Protein AF-A0A831P0C5-F1 (afdb_monomer_lite)

Sequence (223 aa):
MNGMKLMGIGENGTIIAQRARSQGKRNPFESTSFKEGNRLTLDLTYLFDAPGPGAIAREDFEALIPKAMDAHQLLKENKGDIFDKGIPMTGWQDMPVRITADHISEIIDAAQRLVSKIDAYVSLGIGGSYLGIEATIKALTHQYFNQLSREARGGAPEIYFLGQNMDPDYFRDTLDMLEGKTVGINVISKSGTTTETAIAFRIMRRLLEENWSEKARDLIMVT

Structure (mmCIF, N/CA/C/O backbone):
data_AF-A0A831P0C5-F1
#
_entry.id   AF-A0A831P0C5-F1
#
loop_
_atom_site.group_PDB
_atom_site.id
_atom_site.type_symbol
_atom_site.label_atom_id
_atom_site.label_alt_id
_atom_site.label_comp_id
_atom_site.label_asym_id
_atom_site.label_entity_id
_atom_site.label_seq_id
_atom_site.pdbx_PDB_ins_code
_atom_site.Cartn_x
_atom_site.Cartn_y
_atom_site.Cartn_z
_atom_site.occupancy
_atom_site.B_iso_or_equiv
_atom_site.auth_seq_id
_atom_site.auth_comp_id
_atom_site.auth_asym_id
_atom_site.auth_atom_id
_atom_site.pdbx_PDB_model_num
ATOM 1 N N . MET A 1 1 ? -38.648 -12.930 5.281 1.00 75.00 1 MET A N 1
ATOM 2 C CA . MET A 1 1 ? -38.067 -14.068 4.531 1.00 75.00 1 MET A CA 1
ATOM 3 C C . MET A 1 1 ? -36.691 -14.350 5.104 1.00 75.00 1 MET A C 1
ATOM 5 O O . MET A 1 1 ? -36.000 -13.395 5.433 1.00 75.00 1 MET A O 1
ATOM 9 N N . ASN A 1 2 ? -36.304 -15.616 5.266 1.00 84.62 2 ASN A N 1
ATOM 10 C CA . ASN A 1 2 ? -34.924 -15.937 5.640 1.00 84.62 2 ASN A CA 1
ATOM 11 C C . ASN A 1 2 ? -33.995 -15.578 4.469 1.00 84.62 2 ASN A C 1
ATOM 13 O O . ASN A 1 2 ? -34.376 -15.773 3.316 1.00 84.62 2 ASN A O 1
ATOM 17 N N . GLY A 1 3 ? -32.812 -15.034 4.761 1.00 91.00 3 GLY A N 1
ATOM 18 C CA . GLY A 1 3 ? -31.821 -14.690 3.736 1.00 91.00 3 GLY A CA 1
ATOM 19 C C . GLY A 1 3 ? -31.304 -15.912 2.963 1.00 91.00 3 GLY A C 1
ATOM 20 O O . GLY A 1 3 ? -31.481 -17.057 3.390 1.00 91.00 3 GLY A O 1
ATOM 21 N N . MET A 1 4 ? -30.649 -15.662 1.825 1.00 94.00 4 MET A N 1
ATOM 22 C CA . MET A 1 4 ? -30.024 -16.696 0.992 1.00 94.00 4 MET A CA 1
ATOM 23 C C . MET A 1 4 ? -28.968 -17.483 1.784 1.00 94.00 4 MET A C 1
ATOM 25 O O . MET A 1 4 ? -28.143 -16.895 2.481 1.00 94.00 4 MET A O 1
ATOM 29 N N . LYS A 1 5 ? -28.963 -18.815 1.647 1.00 92.31 5 LYS A N 1
ATOM 30 C CA . LYS A 1 5 ? -27.939 -19.704 2.218 1.00 92.31 5 LYS A CA 1
ATOM 31 C C . LYS A 1 5 ? -27.094 -20.318 1.105 1.00 92.31 5 LYS A C 1
ATOM 33 O O . LYS A 1 5 ? -27.638 -20.769 0.101 1.00 92.31 5 LYS A O 1
ATOM 38 N N . LEU A 1 6 ? -25.781 -20.392 1.312 1.00 92.88 6 LEU A N 1
ATOM 39 C CA . LEU A 1 6 ? -24.825 -20.989 0.372 1.00 92.88 6 LEU A CA 1
ATOM 40 C C . LEU A 1 6 ? -24.757 -22.517 0.544 1.00 92.88 6 LEU A C 1
ATOM 42 O O . LEU A 1 6 ? -23.763 -23.069 1.007 1.00 92.88 6 LEU A O 1
ATOM 46 N N . MET A 1 7 ? -25.851 -23.214 0.237 1.00 94.31 7 MET A N 1
ATOM 47 C CA . MET A 1 7 ? -25.932 -24.670 0.401 1.00 94.31 7 MET A CA 1
ATOM 48 C C . MET A 1 7 ? -24.991 -25.388 -0.579 1.00 94.31 7 MET A C 1
ATOM 50 O O . MET A 1 7 ? -25.035 -25.130 -1.777 1.00 94.31 7 MET A O 1
ATOM 54 N N . GLY A 1 8 ? -24.160 -26.307 -0.076 1.00 94.50 8 GLY A N 1
ATOM 55 C CA . GLY A 1 8 ? -23.233 -27.100 -0.898 1.00 94.50 8 GLY A CA 1
ATOM 56 C C . GLY A 1 8 ? -21.976 -26.357 -1.367 1.00 94.50 8 GLY A C 1
ATOM 57 O O . GLY A 1 8 ? -21.161 -26.944 -2.073 1.00 9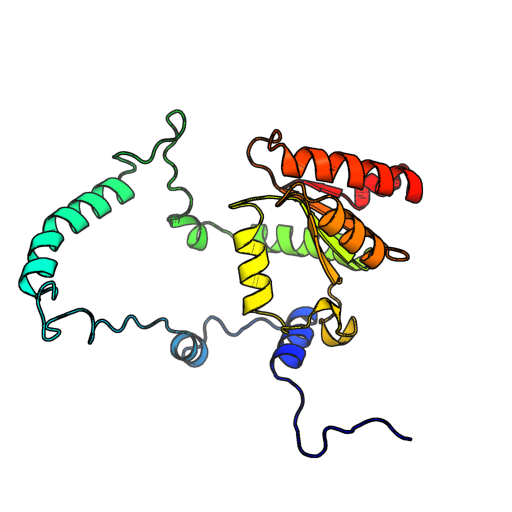4.50 8 GLY A O 1
ATOM 58 N N . ILE A 1 9 ? -21.791 -25.097 -0.965 1.00 94.94 9 ILE A N 1
ATOM 59 C CA . ILE A 1 9 ? -20.592 -24.310 -1.265 1.00 94.94 9 ILE A CA 1
ATOM 60 C C . ILE A 1 9 ? -19.725 -24.265 -0.005 1.00 94.94 9 ILE A C 1
ATOM 62 O O . ILE A 1 9 ? -20.188 -23.857 1.060 1.00 94.94 9 ILE A O 1
ATOM 66 N N . GLY A 1 10 ? -18.475 -24.719 -0.123 1.00 93.25 10 GLY A N 1
ATOM 67 C CA . GLY A 1 10 ? -17.499 -24.671 0.966 1.00 93.25 10 GLY A CA 1
ATOM 68 C C . GLY A 1 10 ? -17.094 -23.242 1.338 1.00 93.25 10 GLY A C 1
ATOM 69 O O . GLY A 1 10 ? -17.423 -22.275 0.651 1.00 93.25 10 GLY A O 1
ATOM 70 N N . GLU A 1 11 ? -16.353 -23.101 2.434 1.00 92.81 11 GLU A N 1
ATOM 71 C CA . GLU A 1 11 ? -15.847 -21.794 2.844 1.00 92.81 11 GLU A CA 1
ATOM 72 C C . GLU A 1 11 ? -14.862 -21.218 1.809 1.00 92.81 11 GLU A C 1
ATOM 74 O O . GLU A 1 11 ? -14.090 -21.935 1.170 1.00 92.81 11 GLU A O 1
ATOM 79 N N . ASN A 1 12 ? -14.893 -19.896 1.635 1.00 96.06 12 ASN A N 1
ATOM 80 C CA . ASN A 1 12 ? -14.022 -19.198 0.700 1.00 96.06 12 ASN A CA 1
ATOM 81 C C . ASN A 1 12 ? -12.539 -19.342 1.105 1.00 96.06 12 ASN A C 1
ATOM 83 O O . ASN A 1 12 ? -12.141 -18.950 2.204 1.00 96.06 12 ASN A O 1
ATOM 87 N N . GLY A 1 13 ? -11.704 -19.839 0.186 1.00 95.25 13 GLY A N 1
ATOM 88 C CA . GLY A 1 13 ? -10.277 -20.078 0.433 1.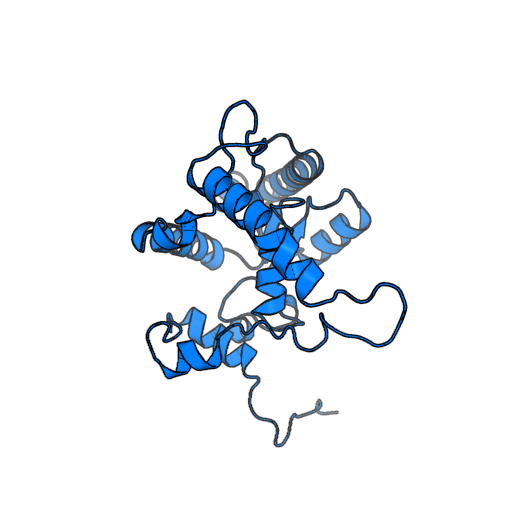00 95.25 13 GLY A CA 1
ATOM 89 C C . GLY A 1 13 ? -9.484 -18.831 0.841 1.00 95.25 13 GLY A C 1
ATOM 90 O O . GLY A 1 13 ? -8.591 -18.919 1.684 1.00 95.25 13 GLY A O 1
ATOM 91 N N . THR A 1 14 ? -9.837 -17.653 0.318 1.00 95.56 14 THR A N 1
ATOM 92 C CA . THR A 1 14 ? -9.183 -16.389 0.686 1.00 95.56 14 THR A CA 1
ATOM 93 C C . THR A 1 14 ? -9.512 -15.989 2.123 1.00 95.56 14 THR A C 1
ATOM 95 O O . THR A 1 14 ? -8.621 -15.550 2.849 1.00 95.56 14 THR A O 1
ATOM 98 N N . ILE A 1 15 ? -10.753 -16.203 2.577 1.00 96.50 15 ILE A N 1
ATOM 99 C CA . ILE A 1 15 ? -11.150 -15.974 3.978 1.00 96.50 15 ILE A CA 1
ATOM 100 C C . ILE A 1 15 ? -10.390 -16.922 4.914 1.00 96.50 15 ILE A C 1
ATOM 102 O O . ILE A 1 15 ? -9.829 -16.471 5.916 1.00 96.50 15 ILE A O 1
ATOM 106 N N . ILE A 1 16 ? -10.289 -18.207 4.556 1.00 95.50 16 ILE A N 1
ATOM 107 C CA . ILE A 1 16 ? -9.494 -19.191 5.310 1.00 95.50 16 ILE A CA 1
ATOM 108 C C . ILE A 1 16 ? -8.038 -18.718 5.428 1.00 95.50 16 ILE A C 1
ATOM 110 O O . ILE A 1 16 ? -7.480 -18.684 6.525 1.00 95.50 16 ILE A O 1
ATOM 114 N N . ALA A 1 17 ? -7.425 -18.300 4.317 1.00 92.94 17 ALA A N 1
ATOM 115 C CA . ALA A 1 17 ? -6.044 -17.823 4.301 1.00 92.94 17 ALA A CA 1
ATOM 116 C C . ALA A 1 17 ? -5.846 -16.530 5.116 1.00 92.94 17 ALA A C 1
ATOM 118 O O . ALA A 1 17 ? -4.818 -16.361 5.772 1.00 92.94 17 ALA A O 1
ATOM 119 N N . GLN A 1 18 ? -6.812 -15.606 5.105 1.00 93.62 18 GLN A N 1
ATOM 120 C CA . GLN A 1 18 ? -6.788 -14.392 5.934 1.00 93.62 18 GLN A CA 1
ATOM 121 C C . GLN A 1 18 ? -6.785 -14.730 7.432 1.00 93.62 18 GLN A C 1
ATOM 123 O O . GLN A 1 18 ? -5.915 -14.250 8.158 1.00 93.62 18 G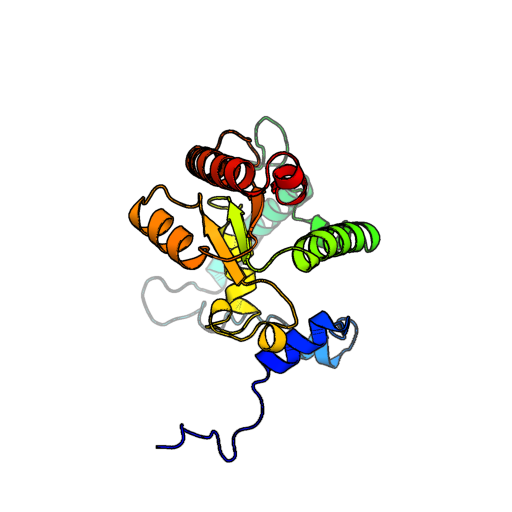LN A O 1
ATOM 128 N N . ARG A 1 19 ? -7.683 -15.614 7.884 1.00 94.25 19 ARG A N 1
ATOM 129 C CA . ARG A 1 19 ? -7.737 -16.065 9.288 1.00 94.25 19 ARG A CA 1
ATOM 130 C C . ARG A 1 19 ? -6.502 -16.860 9.706 1.00 94.25 19 ARG A C 1
ATOM 132 O O . ARG A 1 19 ? -5.997 -16.693 10.809 1.00 94.25 19 ARG A O 1
ATOM 139 N N . ALA A 1 20 ? -5.980 -17.707 8.824 1.00 92.62 20 ALA A N 1
ATOM 140 C CA . ALA A 1 20 ? -4.763 -18.461 9.104 1.00 92.62 20 ALA A CA 1
ATOM 141 C C . ALA A 1 20 ? -3.562 -17.529 9.356 1.00 92.62 20 ALA A C 1
ATOM 143 O O . ALA A 1 20 ? -2.818 -17.723 10.318 1.00 92.62 20 ALA A O 1
ATOM 144 N N . ARG A 1 21 ? -3.407 -16.481 8.532 1.00 87.19 21 ARG A N 1
ATOM 145 C CA . ARG A 1 21 ? -2.341 -15.479 8.692 1.00 87.19 21 ARG A CA 1
ATOM 146 C C . ARG A 1 21 ? -2.431 -14.753 10.034 1.00 87.19 21 ARG A C 1
ATOM 148 O O . ARG A 1 21 ? -1.405 -14.554 10.678 1.00 87.19 21 ARG A O 1
ATOM 155 N N . SER A 1 22 ? -3.638 -14.421 10.494 1.00 84.81 22 SER A N 1
ATOM 156 C CA . SER A 1 22 ? -3.831 -13.755 11.790 1.00 84.81 22 SER A CA 1
ATOM 157 C C . SER A 1 22 ? -3.495 -14.636 12.993 1.00 84.81 22 SER A C 1
ATOM 159 O O . SER A 1 22 ? -3.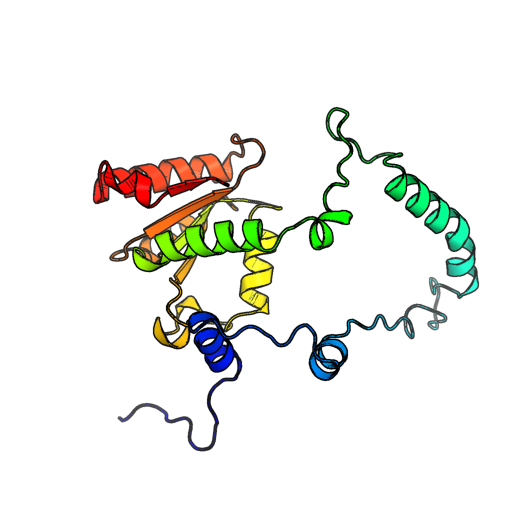225 -14.125 14.072 1.00 84.81 22 SER A O 1
ATOM 161 N N . GLN A 1 23 ? -3.480 -15.956 12.811 1.00 86.19 23 GLN A N 1
ATOM 162 C CA . GLN A 1 23 ? -3.069 -16.935 13.822 1.00 86.19 23 GLN A CA 1
ATOM 163 C C . GLN A 1 23 ? -1.566 -17.261 13.747 1.00 86.19 23 GLN A C 1
ATOM 165 O O . GLN A 1 23 ? -1.107 -18.228 14.350 1.00 86.19 23 GLN A O 1
ATOM 170 N N . GLY A 1 24 ? -0.790 -16.493 12.974 1.00 83.31 24 GLY A N 1
ATOM 171 C CA . GLY A 1 24 ? 0.650 -16.697 12.815 1.00 83.31 24 GLY A CA 1
ATOM 172 C C . GLY A 1 24 ? 1.024 -17.865 11.899 1.00 83.31 24 GLY A C 1
ATOM 173 O O . GLY A 1 24 ? 2.210 -18.171 11.757 1.00 83.31 24 GLY A O 1
ATOM 174 N N . LYS A 1 25 ? 0.053 -18.509 11.234 1.00 87.12 25 LYS A N 1
ATOM 175 C CA . LYS A 1 25 ? 0.340 -19.573 10.269 1.00 87.12 25 LYS A CA 1
ATOM 176 C C . LYS A 1 25 ? 0.989 -18.959 9.030 1.00 87.12 25 LYS A C 1
ATOM 178 O O . LYS A 1 25 ? 0.352 -18.224 8.276 1.00 87.12 25 LYS A O 1
ATOM 183 N N . ARG A 1 26 ? 2.268 -19.266 8.823 1.00 83.62 26 ARG A N 1
ATOM 184 C CA . ARG A 1 26 ? 3.022 -18.831 7.644 1.00 83.62 26 ARG A CA 1
ATOM 185 C C . ARG A 1 26 ? 2.835 -19.810 6.491 1.00 83.62 26 ARG A C 1
ATOM 187 O O . ARG A 1 26 ? 2.584 -20.998 6.700 1.00 83.62 26 ARG A O 1
ATOM 194 N N . ASN A 1 27 ? 2.976 -19.301 5.271 1.00 86.94 27 ASN A N 1
ATOM 195 C CA . ASN A 1 27 ? 3.058 -20.159 4.097 1.00 86.94 27 ASN A CA 1
ATOM 196 C C . ASN A 1 27 ? 4.322 -21.029 4.187 1.00 86.94 27 ASN A C 1
ATOM 198 O O . ASN A 1 27 ? 5.347 -20.562 4.694 1.00 86.94 27 ASN A O 1
ATOM 202 N N . PRO A 1 28 ? 4.281 -22.273 3.687 1.00 90.50 28 PRO A N 1
ATOM 203 C CA . PRO A 1 28 ? 5.424 -23.174 3.703 1.00 90.50 28 PRO A CA 1
ATOM 204 C C . PRO A 1 28 ? 6.400 -22.811 2.575 1.00 90.50 28 PRO A C 1
ATOM 206 O O . PRO A 1 28 ? 6.609 -23.595 1.658 1.00 90.50 28 PRO A O 1
ATOM 209 N N . PHE A 1 29 ? 6.987 -21.613 2.634 1.00 88.50 29 PHE A N 1
ATOM 210 C CA . PHE A 1 29 ? 7.823 -21.054 1.565 1.00 88.50 29 PHE A CA 1
ATOM 211 C C . PHE A 1 29 ? 8.974 -21.974 1.145 1.00 88.50 29 PHE A C 1
ATOM 213 O O . PHE A 1 29 ? 9.368 -21.960 -0.017 1.00 88.50 29 PHE A O 1
ATOM 220 N N . GLU A 1 30 ? 9.472 -22.805 2.065 1.00 90.06 30 GLU A N 1
ATOM 221 C CA . GLU A 1 30 ? 10.565 -23.738 1.798 1.00 90.06 30 GLU A CA 1
ATOM 222 C C . GLU A 1 30 ? 10.143 -25.064 1.165 1.00 90.06 30 GLU A C 1
ATOM 224 O O . GLU A 1 30 ? 11.004 -25.770 0.635 1.00 90.06 30 GLU A O 1
ATOM 229 N N . SER A 1 31 ? 8.852 -25.413 1.178 1.00 95.94 31 SER A N 1
ATOM 230 C CA . SER A 1 31 ? 8.416 -26.693 0.627 1.00 95.94 31 SER A CA 1
ATOM 231 C C . SER A 1 31 ? 8.506 -26.702 -0.897 1.00 95.94 31 SER A C 1
ATOM 233 O O . SER A 1 31 ? 8.155 -25.733 -1.575 1.00 95.94 31 SER A O 1
ATOM 235 N N . THR A 1 32 ? 8.927 -27.840 -1.449 1.00 96.25 32 THR A N 1
ATOM 236 C CA . THR A 1 32 ? 8.998 -28.054 -2.900 1.00 96.25 32 THR A CA 1
ATOM 237 C C . THR A 1 32 ? 7.649 -27.797 -3.563 1.00 96.25 32 THR A C 1
ATOM 239 O O . THR A 1 32 ? 7.572 -27.036 -4.520 1.00 96.25 32 THR A O 1
ATOM 242 N N 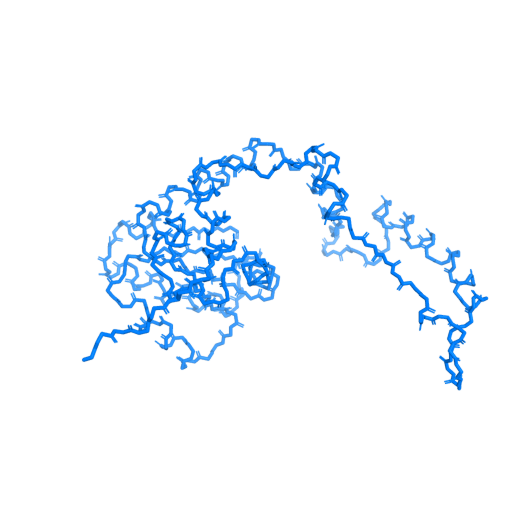. SER A 1 33 ? 6.571 -28.330 -2.984 1.00 95.94 33 SER A N 1
ATOM 243 C CA . SER A 1 33 ? 5.213 -28.159 -3.504 1.00 95.94 33 SER A CA 1
ATOM 244 C C . SER A 1 33 ? 4.761 -26.698 -3.554 1.00 95.94 33 SER A C 1
ATOM 246 O O . SER A 1 33 ? 4.092 -26.297 -4.503 1.00 95.94 33 SER A O 1
ATOM 248 N N . PHE A 1 34 ? 5.134 -25.878 -2.564 1.00 93.56 34 PHE A N 1
ATOM 249 C CA . PHE A 1 34 ? 4.800 -24.457 -2.566 1.00 93.56 34 PHE A CA 1
ATOM 250 C C . PHE A 1 34 ? 5.611 -23.706 -3.621 1.00 93.56 34 PHE A C 1
ATOM 252 O O . PHE A 1 34 ? 5.045 -22.907 -4.366 1.00 93.56 34 PHE A O 1
ATOM 259 N N . LYS A 1 35 ? 6.917 -23.988 -3.721 1.00 95.00 35 LYS A N 1
ATOM 260 C CA . LYS A 1 35 ? 7.801 -23.393 -4.735 1.00 95.00 35 LYS A CA 1
ATOM 261 C C . LYS A 1 35 ? 7.343 -23.735 -6.154 1.00 95.00 35 LYS A C 1
ATOM 263 O O . LYS A 1 35 ? 7.319 -22.858 -7.010 1.00 95.00 35 LYS A O 1
ATOM 268 N N . GLU A 1 36 ? 6.950 -24.981 -6.400 1.00 95.19 36 GLU A N 1
ATOM 269 C CA . GLU A 1 36 ? 6.429 -25.428 -7.696 1.00 95.19 36 GLU A CA 1
ATOM 270 C C . GLU A 1 36 ? 5.076 -24.789 -8.017 1.00 95.19 36 GLU A C 1
ATOM 272 O O . GLU A 1 36 ? 4.911 -24.238 -9.102 1.00 95.19 36 GLU A O 1
ATOM 277 N N . GLY A 1 37 ? 4.140 -24.781 -7.062 1.00 94.06 37 GLY A N 1
ATOM 278 C CA . GLY A 1 37 ? 2.808 -24.202 -7.254 1.00 94.06 37 GLY A CA 1
ATOM 279 C C . GLY A 1 37 ? 2.784 -22.679 -7.427 1.00 94.06 37 GLY A C 1
ATOM 280 O O . GLY A 1 37 ? 1.804 -22.148 -7.937 1.00 94.06 37 GLY A O 1
ATOM 281 N N . ASN A 1 38 ? 3.847 -21.975 -7.022 1.00 93.06 38 ASN A N 1
ATOM 282 C CA . ASN A 1 38 ? 3.973 -20.516 -7.143 1.00 93.06 38 ASN A CA 1
ATOM 283 C C . ASN A 1 38 ? 5.077 -20.090 -8.128 1.00 93.06 38 ASN A C 1
ATOM 285 O O . ASN A 1 38 ? 5.496 -18.930 -8.127 1.00 93.06 38 ASN A O 1
ATOM 289 N N . ARG A 1 39 ? 5.585 -21.008 -8.960 1.00 95.31 39 ARG A N 1
ATOM 290 C CA . ARG A 1 39 ? 6.605 -20.685 -9.961 1.00 95.31 39 ARG A CA 1
ATOM 291 C C . ARG A 1 39 ? 6.013 -19.763 -11.027 1.00 95.31 39 ARG A C 1
ATOM 293 O O . ARG A 1 39 ? 5.057 -20.124 -11.707 1.00 95.31 39 ARG A O 1
ATOM 300 N N . LEU A 1 40 ? 6.634 -18.601 -11.218 1.00 95.38 40 LEU A N 1
ATOM 301 C CA . LEU A 1 40 ? 6.364 -17.759 -12.379 1.00 95.38 40 LEU A CA 1
ATOM 302 C C . LEU A 1 40 ? 7.053 -18.364 -13.606 1.00 95.38 40 LEU A C 1
ATOM 304 O O . LEU A 1 40 ? 8.267 -18.581 -13.596 1.00 95.38 40 LEU A O 1
ATOM 308 N N . THR A 1 41 ? 6.272 -18.628 -14.650 1.00 94.75 41 THR A N 1
ATOM 309 C CA . THR A 1 41 ? 6.759 -19.129 -15.939 1.00 94.75 41 THR A CA 1
ATOM 310 C C . THR A 1 41 ? 6.504 -18.067 -16.995 1.00 94.75 41 THR A C 1
ATOM 312 O O . THR A 1 41 ? 5.377 -17.600 -17.146 1.00 94.75 41 THR A O 1
ATOM 315 N N . LEU A 1 42 ? 7.554 -17.684 -17.716 1.00 92.50 42 LEU A N 1
ATOM 316 C CA . LEU A 1 42 ? 7.446 -16.800 -18.866 1.00 92.50 42 LEU A CA 1
ATOM 317 C C . LEU A 1 42 ? 7.293 -17.658 -20.122 1.00 92.50 42 LEU A C 1
ATOM 319 O O . LEU A 1 42 ? 8.221 -18.370 -20.498 1.00 92.50 42 LEU A O 1
ATOM 323 N N . ASP A 1 43 ? 6.122 -17.595 -20.747 1.00 89.25 43 ASP A N 1
ATOM 324 C CA . ASP A 1 43 ? 5.852 -18.241 -22.028 1.00 89.25 43 ASP A CA 1
ATOM 325 C C . ASP A 1 43 ? 5.997 -17.212 -23.156 1.00 89.25 43 ASP A C 1
ATOM 327 O O . ASP A 1 43 ? 5.250 -16.236 -23.223 1.00 89.25 43 ASP A O 1
ATOM 331 N N . LEU A 1 44 ? 6.992 -17.420 -24.020 1.00 85.50 44 LEU A N 1
ATOM 332 C CA . LEU A 1 44 ? 7.305 -16.548 -25.156 1.00 85.50 44 LEU A CA 1
ATOM 333 C C . LEU A 1 44 ? 6.800 -17.112 -26.490 1.00 85.50 44 LEU A C 1
ATOM 335 O O . LEU A 1 44 ? 7.159 -16.588 -27.541 1.00 85.50 44 LEU A O 1
ATOM 339 N N . THR A 1 45 ? 5.982 -18.169 -26.470 1.00 83.06 45 THR A N 1
ATOM 340 C CA . THR A 1 45 ? 5.547 -18.894 -27.677 1.00 83.06 45 THR A CA 1
ATOM 341 C C . THR A 1 45 ? 4.910 -17.978 -28.723 1.00 83.06 45 THR A C 1
ATOM 343 O O . THR A 1 45 ? 5.135 -18.167 -29.911 1.00 83.06 45 THR A O 1
ATOM 346 N N . TYR A 1 46 ? 4.162 -16.957 -28.295 1.00 80.56 46 TYR A N 1
ATOM 347 C CA . TYR A 1 46 ? 3.475 -16.018 -29.193 1.00 80.56 46 TYR A CA 1
ATOM 348 C C . TYR A 1 46 ? 4.225 -14.701 -29.424 1.00 80.56 46 TYR A C 1
ATOM 350 O O . TYR A 1 46 ? 3.670 -13.782 -30.024 1.00 80.56 46 TYR A O 1
ATOM 358 N N . LEU A 1 47 ? 5.460 -14.582 -28.929 1.00 83.12 47 LEU A N 1
ATOM 359 C CA . LEU A 1 47 ? 6.293 -13.408 -29.180 1.00 83.12 47 LEU A CA 1
ATOM 360 C C . LEU A 1 47 ? 6.985 -13.488 -30.546 1.00 83.12 47 LEU A C 1
ATOM 362 O O . LEU A 1 47 ? 7.159 -12.460 -31.197 1.00 83.12 47 LEU A O 1
ATOM 366 N N . PHE A 1 48 ? 7.374 -14.696 -30.959 1.00 83.19 48 PHE A N 1
ATOM 367 C CA . PHE A 1 48 ? 8.173 -14.925 -32.159 1.00 83.19 48 PHE A CA 1
ATOM 368 C C . PHE A 1 48 ? 7.343 -15.484 -33.312 1.00 83.19 48 PHE A C 1
ATOM 370 O O . PHE A 1 48 ? 6.356 -16.184 -33.092 1.00 83.19 48 PHE A O 1
ATOM 377 N N . ASP A 1 49 ? 7.773 -15.186 -34.538 1.00 71.81 49 ASP A N 1
ATOM 378 C CA . ASP A 1 49 ? 7.328 -15.853 -35.771 1.00 71.81 49 ASP A CA 1
ATOM 379 C C . ASP A 1 49 ? 5.806 -15.798 -36.026 1.00 71.81 49 ASP A C 1
ATOM 381 O O . ASP A 1 49 ? 5.223 -16.659 -36.693 1.00 71.81 49 ASP A O 1
ATOM 385 N N . ALA A 1 50 ? 5.141 -14.755 -35.514 1.00 78.75 50 ALA A N 1
ATOM 386 C CA . ALA A 1 50 ? 3.738 -14.489 -35.805 1.00 78.75 50 ALA A CA 1
ATOM 387 C C . ALA A 1 50 ? 3.544 -14.150 -37.301 1.00 78.75 50 ALA A C 1
ATOM 389 O O . ALA A 1 50 ? 4.347 -13.424 -37.886 1.00 78.75 50 ALA A O 1
ATOM 390 N N . PRO A 1 51 ? 2.471 -14.622 -37.957 1.00 76.75 51 PRO A N 1
ATOM 391 C CA . PRO A 1 51 ? 2.211 -14.269 -39.346 1.00 76.75 51 PRO A CA 1
ATOM 392 C C . PRO A 1 51 ? 1.796 -12.794 -39.467 1.00 76.75 51 PRO A C 1
ATOM 394 O O . PRO A 1 51 ? 0.747 -12.394 -38.965 1.00 76.75 51 PRO A O 1
ATOM 397 N N . GLY A 1 52 ? 2.592 -11.991 -40.176 1.00 77.06 52 GLY A N 1
ATOM 398 C CA . GLY A 1 52 ? 2.257 -10.607 -40.519 1.00 77.06 52 GLY A CA 1
ATOM 399 C C . GLY A 1 52 ? 3.458 -9.655 -40.493 1.00 77.06 52 GLY A C 1
ATOM 400 O O . GLY A 1 52 ? 4.517 -9.994 -39.968 1.00 77.06 52 GLY A O 1
ATOM 401 N N . PRO A 1 53 ? 3.324 -8.452 -41.075 1.00 77.44 53 PRO A N 1
ATOM 402 C CA . PRO A 1 53 ? 4.351 -7.421 -40.970 1.00 77.44 53 PRO A CA 1
ATOM 403 C C . PRO A 1 53 ? 4.533 -6.983 -39.507 1.00 77.44 53 PRO A C 1
ATOM 405 O O . PRO A 1 53 ? 3.552 -6.774 -38.797 1.00 77.44 53 PRO A O 1
ATOM 408 N N . GLY A 1 54 ? 5.785 -6.814 -39.071 1.00 76.62 54 GLY A N 1
ATOM 409 C CA . GLY A 1 54 ? 6.124 -6.402 -37.701 1.00 76.62 54 GLY A CA 1
ATOM 410 C C . GLY A 1 54 ? 6.276 -7.548 -36.694 1.00 76.62 54 GLY A C 1
ATOM 411 O O . GLY A 1 54 ? 6.422 -7.280 -35.504 1.00 76.62 54 GLY A O 1
ATOM 412 N N . ALA A 1 55 ? 6.246 -8.803 -37.152 1.00 83.31 55 ALA A N 1
ATOM 413 C CA . ALA A 1 55 ? 6.600 -9.948 -36.324 1.00 83.31 55 ALA A CA 1
ATOM 414 C C . ALA A 1 55 ? 8.074 -9.882 -35.904 1.00 83.31 55 ALA A C 1
ATOM 416 O O . ALA A 1 55 ? 8.935 -9.546 -36.715 1.00 83.31 55 ALA A O 1
ATOM 417 N N . ILE A 1 56 ? 8.343 -10.204 -34.640 1.00 87.00 56 ILE A N 1
ATOM 418 C CA . ILE A 1 56 ? 9.702 -10.322 -34.114 1.00 87.00 56 ILE A CA 1
ATOM 419 C C . ILE A 1 56 ? 10.207 -11.707 -34.513 1.00 87.00 56 ILE A C 1
ATOM 421 O O . ILE A 1 56 ? 9.624 -12.712 -34.101 1.00 87.00 56 ILE A O 1
ATOM 425 N N . ALA A 1 57 ? 11.264 -11.775 -35.316 1.00 87.50 57 ALA A N 1
ATOM 426 C CA . ALA A 1 57 ? 11.926 -13.038 -35.607 1.00 87.50 57 ALA A CA 1
ATOM 427 C C . ALA A 1 57 ? 12.873 -13.411 -34.458 1.00 87.50 57 ALA A C 1
ATOM 429 O O . ALA A 1 57 ? 13.293 -12.565 -33.656 1.00 87.50 57 ALA A O 1
ATOM 430 N N . ARG A 1 58 ? 13.250 -14.687 -34.374 1.00 85.50 58 ARG A N 1
ATOM 431 C CA . ARG A 1 58 ? 14.248 -15.136 -33.392 1.00 85.50 58 ARG A CA 1
ATOM 432 C C . ARG A 1 58 ? 15.563 -14.366 -33.533 1.00 85.50 58 ARG A C 1
ATOM 434 O O . ARG A 1 58 ? 16.161 -13.991 -32.526 1.00 85.50 58 ARG A O 1
ATOM 441 N N . GLU A 1 59 ? 15.977 -14.086 -34.763 1.00 88.88 59 GLU A N 1
ATOM 442 C CA . GLU A 1 59 ? 17.216 -13.378 -35.076 1.00 88.88 59 GLU A CA 1
ATOM 443 C C . GLU A 1 59 ? 17.190 -11.928 -34.566 1.00 88.88 59 GLU A C 1
ATOM 445 O O . GLU A 1 59 ? 18.212 -11.427 -34.096 1.00 88.88 59 GLU A O 1
ATOM 450 N N . ASP A 1 60 ? 16.023 -11.269 -34.581 1.00 89.31 60 ASP A N 1
ATOM 451 C CA . ASP A 1 60 ? 15.859 -9.911 -34.047 1.00 89.31 60 ASP A CA 1
ATOM 452 C C . ASP A 1 60 ? 16.097 -9.880 -32.532 1.00 89.31 60 ASP A C 1
ATOM 454 O O . ASP A 1 60 ? 16.740 -8.971 -32.004 1.00 89.31 60 ASP A O 1
ATOM 458 N N . PHE A 1 61 ? 15.604 -10.896 -31.818 1.00 87.88 61 PHE A N 1
ATOM 459 C CA . PHE A 1 61 ? 15.844 -11.048 -30.386 1.00 87.88 61 PHE A CA 1
ATOM 460 C C . PHE A 1 61 ? 17.306 -11.380 -30.086 1.00 87.88 61 PHE A C 1
ATOM 462 O O . PHE A 1 61 ? 17.903 -10.785 -29.187 1.00 87.88 61 PHE A O 1
ATOM 469 N N . GLU A 1 62 ? 17.902 -12.296 -30.850 1.00 91.25 62 GLU A N 1
ATOM 470 C CA . GLU A 1 62 ? 19.308 -12.675 -30.695 1.00 91.25 62 GLU A CA 1
ATOM 471 C C . GLU A 1 62 ? 20.250 -11.489 -30.937 1.00 91.25 62 GLU A C 1
ATOM 473 O O . GLU A 1 62 ? 21.214 -11.300 -30.189 1.00 91.25 62 GLU A O 1
ATOM 478 N N . ALA A 1 63 ? 19.922 -10.616 -31.892 1.00 95.00 63 ALA A N 1
ATOM 479 C CA . ALA A 1 63 ? 20.659 -9.382 -32.146 1.00 95.00 63 ALA A CA 1
ATOM 480 C C . ALA A 1 63 ? 20.646 -8.400 -30.954 1.00 95.00 63 ALA A C 1
ATOM 482 O O . ALA A 1 63 ? 21.558 -7.579 -30.824 1.00 95.00 63 ALA A O 1
ATOM 483 N N . LEU A 1 64 ? 19.655 -8.482 -30.056 1.00 94.94 64 LEU A N 1
ATOM 484 C CA . LEU A 1 64 ? 19.574 -7.648 -28.849 1.00 94.94 64 LEU A CA 1
ATOM 485 C C . LEU A 1 64 ? 20.372 -8.205 -27.663 1.00 94.94 64 LEU A C 1
ATOM 487 O O . LEU A 1 64 ? 20.629 -7.455 -26.716 1.00 94.94 64 LEU A O 1
ATOM 491 N N . ILE A 1 65 ? 20.789 -9.478 -27.700 1.00 95.56 65 ILE A N 1
ATOM 492 C CA . ILE A 1 65 ? 21.479 -10.141 -26.580 1.00 95.56 65 ILE A CA 1
ATOM 493 C C . ILE A 1 65 ? 22.716 -9.358 -26.114 1.00 95.56 65 ILE A C 1
ATOM 495 O O . ILE A 1 65 ? 22.794 -9.091 -24.912 1.00 95.56 65 ILE A O 1
ATOM 499 N N . PRO A 1 66 ? 23.648 -8.918 -26.990 1.00 97.81 66 PRO A N 1
ATOM 500 C CA . PRO A 1 66 ? 24.831 -8.182 -26.540 1.00 97.81 66 PRO A CA 1
ATOM 501 C C . PRO A 1 66 ? 24.465 -6.904 -25.774 1.00 97.81 66 PRO A C 1
ATOM 503 O O . PRO A 1 66 ? 24.966 -6.664 -24.680 1.00 97.81 66 PRO A O 1
ATOM 506 N N . LYS A 1 67 ? 23.494 -6.137 -26.284 1.00 97.06 67 LYS A N 1
ATOM 507 C CA . LYS A 1 67 ? 23.025 -4.900 -25.646 1.00 97.06 67 LYS A CA 1
ATOM 508 C C . LYS A 1 67 ? 22.347 -5.164 -24.298 1.00 97.06 67 LYS A C 1
ATOM 510 O O . LYS A 1 67 ? 22.522 -4.387 -23.360 1.00 97.06 67 LYS A O 1
ATOM 515 N N . ALA A 1 68 ? 21.569 -6.240 -24.191 1.00 96.31 68 ALA A N 1
ATOM 516 C CA . ALA A 1 68 ? 20.942 -6.640 -22.934 1.00 96.31 68 ALA A CA 1
ATOM 517 C C . ALA A 1 68 ? 21.986 -7.081 -21.893 1.00 96.31 68 ALA A C 1
ATOM 519 O O . ALA A 1 68 ? 21.869 -6.724 -20.721 1.00 96.31 68 ALA A O 1
ATOM 520 N N . MET A 1 69 ? 23.027 -7.806 -22.318 1.00 97.75 69 MET A N 1
ATOM 521 C CA . MET A 1 69 ? 24.148 -8.191 -21.455 1.00 97.75 69 MET A CA 1
ATOM 522 C C . MET A 1 69 ? 24.934 -6.973 -20.961 1.00 97.75 69 MET A C 1
ATOM 524 O O . MET A 1 69 ? 25.223 -6.891 -19.767 1.00 97.75 69 MET A O 1
ATOM 528 N N . ASP A 1 70 ? 25.208 -6.004 -21.836 1.00 96.88 70 ASP A N 1
ATOM 529 C CA . ASP A 1 70 ? 25.865 -4.749 -21.460 1.00 96.88 70 ASP A CA 1
ATOM 530 C C . ASP A 1 70 ? 25.025 -3.965 -20.442 1.00 96.88 70 ASP A C 1
ATOM 532 O O . ASP A 1 70 ? 25.535 -3.539 -19.405 1.00 96.88 70 ASP A O 1
ATOM 536 N N . ALA A 1 71 ? 23.716 -3.825 -20.684 1.00 95.56 71 ALA A N 1
ATOM 537 C CA . ALA A 1 71 ? 22.802 -3.160 -19.755 1.00 95.56 71 ALA A CA 1
ATOM 538 C C . ALA A 1 71 ? 22.750 -3.862 -18.387 1.00 95.56 71 ALA A C 1
ATOM 540 O O . ALA A 1 71 ? 22.761 -3.201 -17.348 1.00 95.56 71 ALA A O 1
ATOM 541 N N . HIS A 1 72 ? 22.747 -5.197 -18.374 1.00 95.38 72 HIS A N 1
ATOM 542 C CA . HIS A 1 72 ? 22.810 -5.991 -17.146 1.00 95.38 72 HIS A CA 1
ATOM 543 C C . HIS A 1 72 ? 24.116 -5.770 -16.379 1.00 95.38 72 HIS A C 1
ATOM 545 O O . HIS A 1 72 ? 24.095 -5.620 -15.156 1.00 95.38 72 HIS A O 1
ATOM 551 N N . GLN A 1 73 ? 25.251 -5.709 -17.080 1.00 95.75 73 GLN A N 1
ATOM 552 C CA . GLN A 1 73 ? 26.544 -5.445 -16.453 1.00 95.75 73 GLN A CA 1
ATOM 553 C C . GLN A 1 73 ? 26.599 -4.033 -15.861 1.00 95.75 73 GLN A C 1
ATOM 555 O O . GLN A 1 73 ? 27.016 -3.871 -14.716 1.00 95.75 73 GLN A O 1
ATOM 560 N N . LEU A 1 74 ? 26.110 -3.023 -16.590 1.00 95.00 74 LEU A N 1
ATOM 561 C CA . LEU A 1 74 ? 25.997 -1.653 -16.079 1.00 95.00 74 LEU A CA 1
ATOM 562 C C . LEU A 1 74 ? 25.139 -1.601 -14.809 1.00 95.00 74 LEU A C 1
ATOM 564 O O . LEU A 1 74 ? 25.551 -1.004 -13.816 1.00 95.00 74 LEU A O 1
ATOM 568 N N . LEU A 1 75 ? 23.988 -2.278 -14.812 1.00 93.69 75 LEU A N 1
ATOM 569 C CA . LEU A 1 75 ? 23.084 -2.334 -13.666 1.00 93.69 75 LEU A CA 1
ATOM 570 C C . LEU A 1 75 ? 23.738 -2.995 -12.438 1.00 93.69 75 LEU A C 1
ATOM 572 O O . LEU A 1 75 ? 23.588 -2.489 -11.325 1.00 93.69 75 LEU A O 1
ATOM 576 N N . LYS A 1 76 ? 24.491 -4.086 -12.636 1.00 91.81 76 LYS A N 1
ATOM 577 C CA . LYS A 1 76 ? 25.253 -4.770 -11.575 1.00 91.81 76 LYS A CA 1
ATOM 578 C C . LYS A 1 76 ? 26.401 -3.931 -11.020 1.00 91.81 76 LYS A C 1
ATOM 580 O O . LYS A 1 76 ? 26.703 -4.004 -9.833 1.00 91.81 76 LYS A O 1
ATOM 585 N N . GLU A 1 77 ? 27.054 -3.153 -11.876 1.00 93.06 77 GLU A N 1
ATOM 586 C CA . GLU A 1 77 ? 28.188 -2.302 -11.509 1.00 93.06 77 GLU A CA 1
ATOM 587 C C . GLU A 1 77 ? 27.767 -0.914 -11.004 1.00 93.06 77 GLU A C 1
ATOM 589 O O . GLU A 1 77 ? 28.634 -0.083 -10.733 1.00 93.06 77 GLU A O 1
ATOM 594 N N . ASN A 1 78 ? 26.461 -0.651 -10.866 1.00 93.75 78 ASN A N 1
ATOM 595 C CA . ASN A 1 78 ? 25.909 0.664 -10.534 1.00 93.75 78 ASN A CA 1
ATOM 596 C C . ASN A 1 78 ? 26.393 1.772 -11.489 1.00 93.75 78 ASN A C 1
ATOM 598 O O . ASN A 1 78 ? 26.810 2.847 -11.058 1.00 93.75 78 ASN A O 1
ATOM 602 N N . LYS A 1 79 ? 26.323 1.517 -12.796 1.00 93.75 79 LYS A N 1
ATOM 603 C CA . LYS A 1 79 ? 26.684 2.449 -13.871 1.00 93.75 79 LYS A CA 1
ATOM 604 C C . LYS A 1 79 ? 25.489 2.733 -14.785 1.00 93.75 79 LYS A C 1
ATOM 606 O O . LYS A 1 79 ? 24.492 2.018 -14.777 1.00 93.75 79 LYS A O 1
ATOM 611 N N . GLY A 1 80 ? 25.631 3.756 -15.626 1.00 91.06 80 GLY A N 1
ATOM 612 C CA . GLY A 1 80 ? 24.609 4.172 -16.588 1.00 91.06 80 GLY A CA 1
ATOM 613 C C . GLY A 1 80 ? 23.668 5.241 -16.033 1.00 91.06 80 GLY A C 1
ATOM 614 O O . GLY A 1 80 ? 23.993 5.924 -15.063 1.00 91.06 80 GLY A O 1
ATOM 615 N N . ASP A 1 81 ? 22.507 5.392 -16.666 1.00 91.19 81 ASP A N 1
ATOM 616 C CA . ASP A 1 81 ? 21.501 6.406 -16.325 1.00 91.19 81 ASP A CA 1
ATOM 617 C C . ASP A 1 81 ? 20.573 5.929 -15.195 1.00 91.19 81 ASP A C 1
ATOM 619 O O . ASP A 1 81 ? 19.389 5.664 -15.381 1.00 91.19 81 ASP A O 1
ATOM 623 N N . ILE A 1 82 ? 21.159 5.706 -14.018 1.00 92.94 82 ILE A N 1
ATOM 624 C CA . ILE A 1 82 ? 20.475 5.130 -12.847 1.00 92.94 82 ILE A CA 1
ATOM 625 C C . ILE A 1 82 ? 20.607 6.003 -11.595 1.00 92.94 82 ILE A C 1
ATOM 627 O O . ILE A 1 82 ? 20.319 5.544 -10.490 1.00 92.94 82 ILE A O 1
ATOM 631 N N . PHE A 1 83 ? 21.102 7.232 -11.736 1.00 93.69 83 PHE A N 1
ATOM 632 C CA . PHE A 1 83 ? 21.437 8.097 -10.608 1.00 93.69 83 PHE A CA 1
ATOM 633 C C . PHE A 1 83 ? 20.358 9.156 -10.369 1.00 93.69 83 PHE A C 1
ATOM 635 O O . PHE A 1 83 ? 19.950 9.856 -11.288 1.00 93.69 83 PHE A O 1
ATOM 642 N N . ASP A 1 84 ? 19.975 9.352 -9.110 1.00 91.44 84 ASP A N 1
ATOM 643 C CA . ASP A 1 84 ? 19.214 10.518 -8.649 1.00 91.44 84 ASP A CA 1
ATOM 644 C C . ASP A 1 84 ? 20.101 11.319 -7.701 1.00 91.44 84 ASP A C 1
ATOM 646 O O . ASP A 1 84 ? 20.552 10.807 -6.674 1.00 91.44 84 ASP A O 1
ATOM 650 N N . LYS A 1 85 ? 20.413 12.566 -8.070 1.00 91.31 85 LYS A N 1
ATOM 651 C CA . LYS A 1 85 ? 21.322 13.449 -7.312 1.00 91.31 85 LYS A CA 1
ATOM 652 C C . LYS A 1 85 ? 22.657 12.776 -6.945 1.00 91.31 85 LYS A C 1
ATOM 654 O O . LYS A 1 85 ? 23.184 12.974 -5.854 1.00 91.31 85 LYS A O 1
ATOM 659 N N . GLY A 1 86 ? 23.197 11.972 -7.863 1.00 91.06 86 GLY A N 1
ATOM 660 C CA . GLY A 1 86 ? 24.465 11.258 -7.681 1.00 91.06 86 GLY A CA 1
ATOM 661 C C . GLY A 1 86 ? 24.374 9.967 -6.859 1.00 91.06 86 GLY A C 1
ATOM 662 O O . GLY A 1 86 ? 25.399 9.331 -6.634 1.00 91.06 86 GLY A O 1
ATOM 663 N N . ILE A 1 87 ? 23.175 9.545 -6.446 1.00 91.56 87 ILE A N 1
ATOM 664 C CA . ILE A 1 87 ? 22.945 8.278 -5.741 1.00 91.56 87 ILE A CA 1
ATOM 665 C C . ILE A 1 87 ? 22.418 7.239 -6.742 1.00 91.56 87 ILE A C 1
ATOM 667 O O . ILE A 1 87 ? 21.393 7.503 -7.373 1.00 91.56 87 ILE A O 1
ATOM 671 N N . PRO A 1 88 ? 23.062 6.066 -6.903 1.00 93.75 88 PRO A N 1
ATOM 672 C CA . PRO A 1 88 ? 22.539 5.006 -7.758 1.00 93.75 88 PRO A CA 1
ATOM 673 C C . PRO A 1 88 ? 21.259 4.409 -7.155 1.00 93.75 88 PRO A C 1
ATOM 675 O O . PRO A 1 88 ? 21.224 3.992 -5.996 1.00 93.75 88 PRO A O 1
ATOM 678 N N . MET A 1 89 ? 20.196 4.342 -7.951 1.00 93.94 89 MET A N 1
ATOM 679 C CA . MET A 1 89 ? 18.851 3.938 -7.527 1.00 93.94 89 MET A CA 1
ATOM 680 C C . MET A 1 89 ? 18.630 2.426 -7.659 1.00 93.94 89 MET A C 1
ATOM 682 O O . MET A 1 89 ? 17.636 1.961 -8.214 1.00 93.94 89 MET A O 1
ATOM 686 N N . THR A 1 90 ? 19.581 1.641 -7.153 1.00 94.00 90 THR A N 1
ATOM 687 C CA . THR A 1 90 ? 19.670 0.181 -7.350 1.00 94.00 90 THR A CA 1
ATOM 688 C C . THR A 1 90 ? 19.452 -0.638 -6.085 1.00 94.00 90 THR A C 1
ATOM 690 O O . THR A 1 90 ? 19.486 -1.864 -6.145 1.00 94.00 90 THR A O 1
ATOM 693 N N . GLY A 1 91 ? 19.145 0.000 -4.952 1.00 90.75 91 GLY A N 1
ATOM 694 C CA . GLY A 1 91 ? 18.933 -0.687 -3.670 1.00 90.75 91 GLY A CA 1
ATOM 695 C C . GLY A 1 91 ? 17.774 -1.694 -3.646 1.00 90.75 91 GLY A C 1
ATOM 696 O O . GLY A 1 91 ? 17.621 -2.416 -2.671 1.00 90.75 91 GLY A O 1
ATOM 697 N N . TRP A 1 92 ? 16.952 -1.758 -4.696 1.00 92.81 92 TRP A N 1
ATOM 698 C CA . TRP A 1 92 ? 15.908 -2.770 -4.864 1.00 92.81 92 TRP A CA 1
ATOM 699 C C . TRP A 1 92 ? 16.452 -4.130 -5.328 1.00 92.81 92 TRP A C 1
ATOM 701 O O . TRP A 1 92 ? 15.783 -5.138 -5.117 1.00 92.81 92 TRP A O 1
ATOM 711 N N . GLN A 1 93 ? 17.640 -4.178 -5.946 1.00 91.19 93 GLN A N 1
ATOM 712 C CA . GLN A 1 93 ? 18.185 -5.405 -6.541 1.00 91.19 93 GLN A CA 1
ATOM 713 C C . GLN A 1 93 ? 18.470 -6.487 -5.496 1.00 91.19 93 GLN A C 1
ATOM 715 O O . GLN A 1 93 ? 18.192 -7.663 -5.719 1.00 91.19 93 GLN A O 1
ATOM 720 N N . ASP A 1 94 ? 19.030 -6.088 -4.356 1.00 90.62 94 ASP A N 1
ATOM 721 C CA . ASP A 1 94 ? 19.453 -6.981 -3.279 1.00 90.62 94 ASP A CA 1
ATOM 722 C C . ASP A 1 94 ? 18.519 -6.930 -2.060 1.00 90.62 94 ASP A C 1
ATOM 724 O O . ASP A 1 94 ? 18.698 -7.703 -1.118 1.00 90.62 94 ASP A O 1
ATOM 728 N N . MET A 1 95 ? 17.487 -6.077 -2.086 1.00 91.56 95 MET A N 1
ATOM 729 C CA . MET A 1 95 ? 16.530 -5.898 -0.988 1.00 91.56 95 MET A CA 1
ATOM 730 C C . MET A 1 95 ? 15.903 -7.215 -0.501 1.00 91.56 95 MET A C 1
ATOM 732 O O . MET A 1 95 ? 15.939 -7.437 0.710 1.00 91.56 95 MET A O 1
ATOM 736 N N . PRO A 1 96 ? 15.427 -8.138 -1.369 1.00 88.12 96 PRO A N 1
ATOM 737 C CA . PRO A 1 96 ? 14.854 -9.406 -0.909 1.00 88.12 96 PRO A CA 1
ATOM 738 C C . PRO A 1 96 ? 15.836 -10.302 -0.142 1.00 88.12 96 PRO A C 1
ATOM 740 O O . PRO A 1 96 ? 15.408 -11.147 0.637 1.00 88.12 96 PRO A O 1
ATOM 743 N N . VAL A 1 97 ? 17.143 -10.133 -0.367 1.00 89.31 97 VAL A N 1
ATOM 744 C CA . VAL A 1 97 ? 18.206 -10.902 0.300 1.00 89.31 97 VAL A CA 1
ATOM 745 C C . VAL A 1 97 ? 18.729 -10.165 1.535 1.00 89.31 97 VAL A C 1
ATOM 747 O O . VAL A 1 97 ? 19.121 -10.792 2.515 1.00 89.31 97 VAL A O 1
ATOM 750 N N . ARG A 1 98 ? 18.741 -8.829 1.502 1.00 92.19 98 ARG A N 1
ATOM 751 C CA . ARG A 1 98 ? 19.232 -7.982 2.596 1.00 92.19 98 ARG A CA 1
ATOM 752 C C . ARG A 1 98 ? 18.228 -7.775 3.715 1.00 92.19 98 ARG A C 1
ATOM 754 O O . ARG A 1 98 ? 18.645 -7.478 4.833 1.00 92.19 98 ARG A O 1
ATOM 761 N N . ILE A 1 99 ? 16.934 -7.873 3.426 1.00 92.94 99 ILE A N 1
ATOM 762 C CA . ILE A 1 99 ? 15.904 -7.718 4.444 1.00 92.94 99 ILE A CA 1
ATOM 763 C C . ILE A 1 99 ? 15.994 -8.873 5.450 1.00 92.94 99 ILE A C 1
ATOM 765 O O . ILE A 1 99 ? 15.847 -10.044 5.106 1.00 92.94 99 ILE A O 1
ATOM 769 N N . THR A 1 100 ? 16.284 -8.544 6.707 1.00 93.81 100 THR A N 1
ATOM 770 C CA . THR A 1 100 ? 16.485 -9.546 7.757 1.00 93.81 100 THR A CA 1
ATOM 771 C C . THR A 1 100 ? 15.158 -9.981 8.369 1.00 93.81 100 THR A C 1
ATOM 773 O O . THR A 1 100 ? 14.161 -9.254 8.338 1.00 93.81 100 THR A O 1
ATOM 776 N N . ALA A 1 101 ? 15.147 -11.170 8.978 1.00 90.62 101 ALA A N 1
ATOM 777 C CA . ALA A 1 101 ? 13.997 -11.641 9.745 1.00 90.62 101 ALA A CA 1
ATOM 778 C C . ALA A 1 101 ? 13.641 -10.680 10.894 1.00 90.62 101 ALA A C 1
ATOM 780 O O . ALA A 1 101 ? 12.458 -10.441 11.129 1.00 90.62 101 ALA A O 1
ATOM 781 N N . ASP A 1 102 ? 14.650 -10.089 11.541 1.00 95.25 102 ASP A N 1
ATOM 782 C CA . ASP A 1 102 ? 14.470 -9.118 12.624 1.00 95.25 102 ASP A CA 1
ATOM 783 C C . ASP A 1 102 ? 13.786 -7.846 12.122 1.00 95.25 102 ASP A C 1
ATOM 785 O O . ASP A 1 102 ? 12.798 -7.414 12.708 1.00 95.25 102 ASP A O 1
ATOM 789 N N . HIS A 1 103 ? 14.221 -7.302 10.981 1.00 94.00 103 HIS A N 1
ATOM 790 C CA . HIS A 1 103 ? 13.588 -6.115 10.409 1.00 94.00 103 HIS A CA 1
ATOM 791 C C . HIS A 1 103 ? 12.130 -6.378 10.004 1.00 94.00 103 HIS A C 1
ATOM 793 O O . HIS A 1 103 ? 11.244 -5.559 10.239 1.00 94.00 103 HIS A O 1
ATOM 799 N N . ILE A 1 104 ? 11.847 -7.561 9.446 1.00 91.81 104 ILE A N 1
ATOM 800 C CA . ILE A 1 104 ? 10.466 -7.984 9.173 1.00 91.81 104 ILE A CA 1
ATOM 801 C C . ILE A 1 104 ? 9.669 -8.090 10.480 1.00 91.81 104 ILE A C 1
ATOM 803 O O . ILE A 1 104 ? 8.504 -7.694 10.511 1.00 91.81 104 ILE A O 1
ATOM 807 N N . SER A 1 105 ? 10.273 -8.608 11.553 1.00 93.06 105 SER A N 1
ATOM 808 C CA . SER A 1 105 ? 9.628 -8.696 12.867 1.00 93.06 105 SER A CA 1
ATOM 809 C C . SER A 1 105 ? 9.288 -7.314 13.418 1.00 93.06 105 SER A C 1
ATOM 811 O O . SER A 1 105 ? 8.159 -7.106 13.846 1.00 93.06 105 SER A O 1
ATOM 813 N N . GLU A 1 106 ? 10.198 -6.342 13.324 1.00 95.19 106 GLU A N 1
ATOM 814 C CA . GLU A 1 106 ? 9.954 -4.959 13.754 1.00 95.19 106 GLU A CA 1
ATOM 815 C C . GLU A 1 106 ? 8.749 -4.332 13.036 1.00 95.19 106 GLU A C 1
ATOM 817 O O . GLU A 1 106 ? 7.905 -3.695 13.676 1.00 95.19 106 GLU A O 1
ATOM 822 N N . ILE A 1 107 ? 8.639 -4.546 11.718 1.00 93.75 107 ILE A N 1
ATOM 823 C CA . ILE A 1 107 ? 7.505 -4.077 10.907 1.00 93.75 107 ILE A CA 1
ATOM 824 C C . ILE A 1 107 ? 6.205 -4.752 11.359 1.00 93.75 107 ILE A C 1
ATOM 826 O O . ILE A 1 107 ? 5.187 -4.079 11.539 1.00 93.75 107 ILE A O 1
ATOM 830 N N . ILE A 1 108 ? 6.228 -6.074 11.556 1.00 92.19 108 ILE A N 1
ATOM 831 C CA . ILE A 1 108 ? 5.064 -6.839 12.022 1.00 92.19 108 ILE A CA 1
ATOM 832 C C . ILE A 1 108 ? 4.620 -6.343 13.401 1.00 92.19 108 ILE A C 1
ATOM 834 O O . ILE A 1 108 ? 3.430 -6.100 13.602 1.00 92.19 108 ILE A O 1
ATOM 838 N N . ASP A 1 109 ? 5.553 -6.135 14.325 1.00 93.75 109 ASP A N 1
ATOM 839 C CA . ASP A 1 109 ? 5.256 -5.683 15.680 1.00 93.75 109 ASP A CA 1
ATOM 840 C C . ASP A 1 109 ? 4.684 -4.260 15.677 1.00 93.75 109 ASP A C 1
ATOM 842 O O . ASP A 1 109 ? 3.726 -3.969 16.398 1.00 93.75 109 ASP A O 1
ATOM 846 N N . ALA A 1 110 ? 5.222 -3.362 14.843 1.00 93.62 110 ALA A N 1
ATOM 847 C CA . ALA A 1 110 ? 4.668 -2.022 14.653 1.00 93.62 110 ALA A CA 1
ATOM 848 C C . ALA A 1 110 ? 3.234 -2.070 14.111 1.00 93.62 110 ALA A C 1
ATOM 850 O O . ALA A 1 110 ? 2.343 -1.421 14.668 1.00 93.62 110 ALA A O 1
ATOM 851 N N . ALA A 1 111 ? 2.988 -2.897 13.092 1.00 92.75 111 ALA A N 1
ATOM 852 C CA . ALA A 1 111 ? 1.658 -3.087 12.533 1.00 92.75 111 ALA A CA 1
ATOM 853 C C . ALA A 1 111 ? 0.678 -3.654 13.574 1.00 92.75 111 ALA A C 1
ATOM 855 O O . ALA A 1 111 ? -0.430 -3.142 13.712 1.00 92.75 111 ALA A O 1
ATOM 856 N N . GLN A 1 112 ? 1.079 -4.659 14.360 1.00 92.31 112 GLN A N 1
ATOM 857 C CA . GLN A 1 112 ? 0.234 -5.255 15.404 1.00 92.31 112 GLN A CA 1
ATOM 858 C C . GLN A 1 112 ? -0.119 -4.257 16.516 1.00 92.31 112 GLN A C 1
ATOM 860 O O . GLN A 1 112 ? -1.280 -4.186 16.942 1.00 92.31 112 GLN A O 1
ATOM 865 N N . ARG A 1 113 ? 0.851 -3.441 16.956 1.00 93.31 113 ARG A N 1
ATOM 866 C CA . ARG A 1 113 ? 0.614 -2.373 17.944 1.00 93.31 113 ARG A CA 1
ATOM 867 C C . ARG A 1 113 ? -0.446 -1.381 17.477 1.00 93.31 113 ARG A C 1
ATOM 869 O O . ARG A 1 113 ? -1.242 -0.939 18.302 1.00 93.31 113 ARG A O 1
ATOM 876 N N . LEU A 1 114 ? -0.476 -1.050 16.186 1.00 94.38 114 LEU A N 1
ATOM 877 C CA . LEU A 1 114 ? -1.504 -0.175 15.629 1.00 94.38 114 LEU A CA 1
ATOM 878 C C . LEU A 1 114 ? -2.841 -0.910 15.455 1.00 94.38 114 LEU A C 1
ATOM 880 O O . LEU A 1 114 ? -3.858 -0.452 15.966 1.00 94.38 114 LEU A O 1
ATOM 884 N N . VAL A 1 115 ? -2.844 -2.073 14.793 1.00 92.94 115 VAL A N 1
ATOM 885 C CA . VAL A 1 115 ? -4.051 -2.856 14.452 1.00 92.94 115 VAL A CA 1
ATOM 886 C C . VAL A 1 115 ? -4.910 -3.193 15.674 1.00 92.94 115 VAL A C 1
ATOM 888 O O . VAL A 1 115 ? -6.137 -3.183 15.585 1.00 92.94 115 VAL A O 1
ATOM 891 N N . SER A 1 116 ? -4.288 -3.460 16.823 1.00 93.06 116 SER A N 1
ATOM 892 C CA . SER A 1 116 ? -5.001 -3.736 18.081 1.00 93.06 116 SER A CA 1
ATOM 893 C C . SER A 1 116 ? -5.822 -2.556 18.618 1.00 93.06 116 SER A C 1
ATOM 895 O O . SER A 1 116 ? -6.692 -2.765 19.461 1.00 93.06 116 SER A O 1
ATOM 897 N N . LYS A 1 117 ? -5.576 -1.335 18.131 1.00 95.56 117 LYS A N 1
ATOM 898 C CA . LYS A 1 117 ? -6.214 -0.098 18.601 1.00 95.56 117 LYS A CA 1
ATOM 899 C C . LYS A 1 117 ? -7.212 0.495 17.610 1.00 95.56 117 LYS A C 1
ATOM 901 O O . LYS A 1 117 ? -7.893 1.446 17.968 1.00 95.56 117 LYS A O 1
ATOM 906 N N . ILE A 1 118 ? -7.265 -0.011 16.378 1.00 98.12 118 ILE A N 1
ATOM 907 C CA . ILE A 1 118 ? -7.994 0.637 15.281 1.00 98.12 118 ILE A CA 1
ATOM 908 C C . ILE A 1 118 ? -9.012 -0.294 14.626 1.00 98.12 118 ILE A C 1
ATOM 910 O O . ILE A 1 118 ? -8.864 -1.521 14.613 1.00 98.12 118 ILE A O 1
ATOM 914 N N . ASP A 1 119 ? -10.028 0.326 14.040 1.00 98.38 119 ASP A N 1
ATOM 915 C CA . ASP A 1 119 ? -11.062 -0.312 13.227 1.00 98.38 119 ASP A CA 1
ATOM 916 C C . ASP A 1 119 ? -10.813 -0.082 11.732 1.00 98.38 119 ASP A C 1
ATOM 918 O O . ASP A 1 119 ? -11.133 -0.949 10.913 1.00 98.38 119 ASP A O 1
ATOM 922 N N . ALA A 1 120 ? -10.186 1.048 11.384 1.00 98.69 120 ALA A N 1
ATOM 923 C CA . ALA A 1 120 ? -9.803 1.411 10.025 1.00 98.69 120 ALA A CA 1
ATOM 924 C C . ALA A 1 120 ? -8.366 1.950 9.963 1.00 98.69 120 ALA A C 1
ATOM 926 O O . ALA A 1 120 ? -7.931 2.730 10.809 1.00 98.69 120 ALA A O 1
ATOM 927 N N . TYR A 1 121 ? -7.643 1.530 8.932 1.00 98.50 121 TYR A N 1
ATOM 928 C CA . TYR A 1 121 ? -6.312 1.984 8.566 1.00 98.50 121 TYR A CA 1
ATOM 929 C C . TYR A 1 121 ? -6.393 2.804 7.277 1.00 98.50 121 TYR A C 1
ATOM 931 O O . TYR A 1 121 ? -7.007 2.362 6.304 1.00 98.50 121 TYR A O 1
ATOM 939 N N . VAL A 1 122 ? -5.747 3.969 7.247 1.00 98.62 122 VAL A N 1
ATOM 940 C CA . VAL A 1 122 ? -5.671 4.818 6.052 1.00 98.62 122 VAL A CA 1
ATOM 941 C C . VAL A 1 122 ? -4.218 5.016 5.640 1.00 98.62 122 VAL A C 1
ATOM 943 O O . VAL A 1 122 ? -3.425 5.615 6.368 1.00 98.62 122 VAL A O 1
ATOM 946 N N . SER A 1 123 ? -3.864 4.536 4.452 1.00 98.44 123 SER A N 1
ATOM 947 C CA . SER A 1 123 ? -2.555 4.809 3.857 1.00 98.44 123 SER A CA 1
ATOM 948 C C . SER A 1 123 ? -2.596 6.149 3.130 1.00 98.44 123 SER A C 1
ATOM 950 O O . SER A 1 123 ? -3.425 6.336 2.239 1.00 98.44 123 SER A O 1
ATOM 952 N N . LEU A 1 124 ? -1.700 7.067 3.495 1.00 98.56 124 LEU A N 1
ATOM 953 C CA . LEU A 1 124 ? -1.562 8.373 2.860 1.00 98.56 124 LEU A CA 1
ATOM 954 C C . LEU A 1 124 ? -0.344 8.384 1.937 1.00 98.56 124 LEU A C 1
ATOM 956 O O . LEU A 1 124 ? 0.791 8.357 2.412 1.00 98.56 124 LEU A O 1
ATOM 960 N N . GLY A 1 125 ? -0.560 8.441 0.625 1.00 98.12 125 GLY A N 1
ATOM 961 C CA . GLY A 1 125 ? 0.528 8.389 -0.352 1.00 98.12 125 GLY A CA 1
ATOM 962 C C . GLY A 1 125 ? 0.035 8.395 -1.795 1.00 98.12 125 GLY A C 1
ATOM 963 O O . GLY A 1 125 ? -1.116 8.068 -2.054 1.00 98.12 125 GLY A O 1
ATOM 964 N N . ILE A 1 126 ? 0.925 8.714 -2.737 1.00 98.19 126 ILE A N 1
ATOM 965 C CA . ILE A 1 126 ? 0.671 8.678 -4.187 1.00 98.19 126 ILE A CA 1
ATOM 966 C C . ILE A 1 126 ? 1.815 7.970 -4.922 1.00 98.19 126 ILE A C 1
ATOM 968 O O . ILE A 1 126 ? 2.927 7.836 -4.401 1.00 98.19 126 ILE A O 1
ATOM 972 N N . GLY A 1 127 ? 1.554 7.505 -6.146 1.00 95.81 127 GLY A N 1
ATOM 973 C CA . GLY A 1 127 ? 2.556 6.862 -6.996 1.00 95.81 127 GLY A CA 1
ATOM 974 C C . GLY A 1 127 ? 3.123 5.599 -6.346 1.00 95.81 127 GLY A C 1
ATOM 975 O O . GLY A 1 127 ? 2.372 4.699 -5.965 1.00 95.81 127 GLY A O 1
ATOM 976 N N . GLY A 1 128 ? 4.450 5.540 -6.188 1.00 94.75 128 GLY A N 1
ATOM 977 C CA . GLY A 1 128 ? 5.131 4.412 -5.539 1.00 94.75 128 GLY A CA 1
ATOM 978 C C . GLY A 1 128 ? 4.713 4.189 -4.079 1.00 94.75 128 GLY A C 1
ATOM 979 O O . GLY A 1 128 ? 4.678 3.047 -3.631 1.00 94.75 128 GLY A O 1
ATOM 980 N N . SER A 1 129 ? 4.305 5.248 -3.372 1.00 96.69 129 SER A N 1
ATOM 981 C CA . SER A 1 129 ? 3.805 5.191 -1.988 1.00 96.69 129 SER A CA 1
ATOM 982 C C . SER A 1 129 ? 2.358 4.686 -1.863 1.00 96.69 129 SER A C 1
ATOM 984 O O . SER A 1 129 ? 1.805 4.675 -0.767 1.00 96.69 129 SER A O 1
ATOM 986 N N . TYR A 1 130 ? 1.722 4.311 -2.978 1.00 98.00 130 TYR A N 1
ATOM 987 C CA . TYR A 1 130 ? 0.317 3.901 -3.045 1.00 98.00 130 TYR A CA 1
ATOM 988 C C . TYR A 1 130 ? 0.138 2.588 -3.813 1.00 98.00 130 TYR A C 1
ATOM 990 O O . TYR A 1 130 ? -0.348 1.602 -3.256 1.00 98.00 130 TYR A O 1
ATOM 998 N N . LEU A 1 131 ? 0.583 2.545 -5.075 1.00 97.31 131 LEU A N 1
ATOM 999 C CA . LEU A 1 131 ? 0.236 1.467 -6.008 1.00 97.31 131 LEU A CA 1
ATOM 1000 C C . LEU A 1 131 ? 0.728 0.091 -5.557 1.00 97.31 131 LEU A C 1
ATOM 1002 O O . LEU A 1 131 ? 0.008 -0.891 -5.710 1.00 97.31 131 LEU A O 1
ATOM 1006 N N . GLY A 1 132 ? 1.927 0.005 -4.974 1.00 96.31 132 GLY A N 1
ATOM 1007 C CA . GLY A 1 132 ? 2.455 -1.269 -4.476 1.00 96.31 132 GLY A CA 1
ATOM 1008 C C . GLY A 1 132 ? 1.602 -1.853 -3.346 1.00 96.31 132 GLY A C 1
ATOM 1009 O O . GLY A 1 132 ? 1.346 -3.058 -3.313 1.00 96.31 132 GLY A O 1
ATOM 1010 N N . ILE A 1 133 ? 1.108 -0.993 -2.453 1.00 96.44 133 ILE A N 1
ATOM 1011 C CA . ILE A 1 133 ? 0.270 -1.384 -1.315 1.00 96.44 133 ILE A CA 1
ATOM 1012 C C . ILE A 1 133 ? -1.109 -1.817 -1.819 1.00 96.44 133 ILE A C 1
ATOM 1014 O O . ILE A 1 133 ? -1.577 -2.907 -1.484 1.00 96.44 133 ILE A O 1
ATOM 1018 N N . GLU A 1 134 ? -1.736 -0.999 -2.669 1.00 97.00 134 GLU A N 1
ATOM 1019 C CA . GLU A 1 134 ? -3.055 -1.291 -3.233 1.00 97.00 134 GLU A CA 1
ATOM 1020 C C . GLU A 1 134 ? -3.045 -2.587 -4.056 1.00 97.00 134 GLU A C 1
ATOM 1022 O O . GLU A 1 134 ? -3.895 -3.456 -3.847 1.00 97.00 134 GLU A O 1
ATOM 1027 N N . ALA A 1 135 ? -2.067 -2.752 -4.951 1.00 97.62 135 ALA A N 1
ATOM 1028 C CA . ALA A 1 135 ? -1.942 -3.945 -5.783 1.00 97.62 135 ALA A CA 1
ATOM 1029 C C . ALA A 1 135 ? -1.767 -5.210 -4.932 1.00 97.62 135 ALA A C 1
ATOM 1031 O O . ALA A 1 135 ? -2.420 -6.221 -5.188 1.00 97.62 135 ALA A O 1
ATOM 1032 N N . THR A 1 136 ? -0.945 -5.140 -3.881 1.00 96.25 136 THR A N 1
ATOM 1033 C CA . THR A 1 136 ? -0.719 -6.268 -2.968 1.00 96.25 136 THR A CA 1
ATOM 1034 C C . THR A 1 136 ? -2.001 -6.656 -2.234 1.00 96.25 136 THR A C 1
ATOM 1036 O O . THR A 1 136 ? -2.341 -7.838 -2.164 1.00 96.25 136 THR A O 1
ATOM 1039 N N . ILE A 1 137 ? -2.751 -5.678 -1.719 1.00 95.56 137 ILE A N 1
ATOM 1040 C CA . ILE A 1 137 ? -4.014 -5.941 -1.017 1.00 95.56 137 ILE A CA 1
ATOM 1041 C C . ILE A 1 137 ? -5.043 -6.541 -1.976 1.00 95.56 137 ILE A C 1
ATOM 1043 O O . ILE A 1 137 ? -5.613 -7.587 -1.667 1.00 95.56 137 ILE A O 1
ATOM 1047 N N . LYS A 1 138 ? -5.244 -5.945 -3.156 1.00 96.12 138 LYS A N 1
ATOM 1048 C CA . LYS A 1 138 ? -6.200 -6.451 -4.156 1.00 96.12 138 LYS A CA 1
ATOM 1049 C C . LYS A 1 138 ? -5.859 -7.859 -4.646 1.00 96.12 138 LYS A C 1
ATOM 1051 O O . LYS A 1 138 ? -6.767 -8.647 -4.900 1.00 96.12 138 LYS A O 1
ATOM 1056 N N . ALA A 1 139 ? -4.571 -8.182 -4.771 1.00 95.81 139 ALA A N 1
ATOM 1057 C CA . ALA A 1 139 ? -4.125 -9.497 -5.222 1.00 95.81 139 ALA A CA 1
ATOM 1058 C C . ALA A 1 139 ? -4.242 -10.580 -4.136 1.00 95.81 139 ALA A C 1
ATOM 1060 O O . ALA A 1 139 ? -4.520 -11.735 -4.452 1.00 95.81 139 ALA A O 1
ATOM 1061 N N . LEU A 1 140 ? -4.013 -10.234 -2.861 1.00 93.88 140 LEU A N 1
ATOM 1062 C CA . LEU A 1 140 ? -3.822 -11.215 -1.780 1.00 93.88 140 LEU A CA 1
ATOM 1063 C C . LEU A 1 140 ? -4.966 -11.283 -0.757 1.00 93.88 140 LEU A C 1
ATOM 1065 O O . LEU A 1 140 ? -4.871 -12.040 0.224 1.00 93.88 140 LEU A O 1
ATOM 1069 N N . THR A 1 141 ? -6.020 -10.492 -0.947 1.00 96.44 141 THR A N 1
ATOM 1070 C CA . THR A 1 141 ? -7.183 -10.430 -0.054 1.00 96.44 141 THR A CA 1
ATOM 1071 C C . THR A 1 141 ? -8.494 -10.593 -0.819 1.00 96.44 141 THR A C 1
ATOM 1073 O O . THR A 1 141 ? -8.530 -10.689 -2.045 1.00 96.44 141 THR A O 1
ATOM 1076 N N . HIS A 1 142 ? -9.594 -10.717 -0.081 1.00 97.75 142 HIS A N 1
ATOM 1077 C CA . HIS A 1 142 ? -10.924 -10.831 -0.661 1.00 97.75 142 HIS A CA 1
ATOM 1078 C C . HIS A 1 142 ? -11.292 -9.559 -1.443 1.00 97.75 142 HIS A C 1
ATOM 1080 O O . HIS A 1 142 ? -11.086 -8.458 -0.950 1.00 97.75 142 HIS A O 1
ATOM 1086 N N . GLN A 1 143 ? -11.922 -9.691 -2.615 1.00 96.94 143 GLN A N 1
ATOM 1087 C CA . GLN A 1 143 ? -12.262 -8.537 -3.473 1.00 96.94 143 GLN A CA 1
ATOM 1088 C C . GLN A 1 143 ? -13.139 -7.486 -2.771 1.00 96.94 143 GLN A C 1
ATOM 1090 O O . GLN A 1 143 ? -13.016 -6.293 -3.020 1.00 96.94 143 GLN A O 1
ATOM 1095 N N . TYR A 1 144 ? -13.984 -7.928 -1.838 1.00 97.44 144 TYR A N 1
ATOM 1096 C CA . TYR A 1 144 ? -14.826 -7.066 -1.002 1.00 97.44 144 TYR A CA 1
ATOM 1097 C C . TYR A 1 144 ? -14.302 -6.960 0.436 1.00 97.44 144 TYR A C 1
ATOM 1099 O O . TYR A 1 144 ? -15.083 -7.025 1.381 1.00 97.44 144 TYR A O 1
ATOM 1107 N N . PHE A 1 145 ? -12.980 -6.885 0.623 1.00 98.12 145 PHE A N 1
ATOM 1108 C CA . PHE A 1 145 ? -12.318 -6.978 1.931 1.00 98.12 145 PHE A CA 1
ATOM 1109 C C . PHE A 1 145 ? -12.977 -6.116 3.019 1.00 98.12 145 PHE A C 1
ATOM 1111 O O . PHE A 1 145 ? -13.334 -6.644 4.068 1.00 98.12 145 PHE A O 1
ATOM 1118 N N . ASN A 1 146 ? -13.221 -4.828 2.755 1.00 98.19 146 ASN A N 1
ATOM 1119 C CA . ASN A 1 146 ? -13.824 -3.912 3.735 1.00 98.19 146 ASN A CA 1
ATOM 1120 C C . ASN A 1 146 ? -15.300 -4.217 4.051 1.00 98.19 146 ASN A C 1
ATOM 1122 O O . ASN A 1 146 ? -15.786 -3.802 5.096 1.00 98.19 146 ASN A O 1
ATOM 1126 N N . GLN A 1 147 ? -16.011 -4.959 3.195 1.00 97.88 147 GLN A N 1
ATOM 1127 C CA . GLN A 1 147 ? -17.400 -5.377 3.447 1.00 97.88 147 GLN A CA 1
ATOM 1128 C C . GLN A 1 147 ? -17.476 -6.645 4.311 1.00 97.88 147 GLN A C 1
ATOM 1130 O O . GLN A 1 147 ? -18.549 -7.028 4.775 1.00 97.88 147 GLN A O 1
ATOM 1135 N N . LEU A 1 148 ? -16.345 -7.324 4.521 1.00 97.62 148 LEU A N 1
ATOM 1136 C CA . LEU A 1 148 ? -16.277 -8.494 5.380 1.00 97.62 148 LEU A CA 1
ATOM 1137 C C . LEU A 1 148 ? -16.261 -8.100 6.860 1.00 97.62 148 LEU A C 1
ATOM 1139 O O . LEU A 1 148 ? -15.685 -7.082 7.266 1.00 97.62 148 LEU A O 1
ATOM 1143 N N . SER A 1 149 ? -16.797 -8.991 7.697 1.00 96.81 149 SER A N 1
ATOM 1144 C CA . SER A 1 149 ? -16.613 -8.895 9.145 1.00 96.81 149 SER A CA 1
ATOM 1145 C C . SER A 1 149 ? -15.124 -8.893 9.504 1.00 96.81 149 SER A C 1
ATOM 1147 O O . SER A 1 149 ? -14.291 -9.478 8.804 1.00 96.81 149 SER A O 1
ATOM 1149 N N . ARG A 1 150 ? -14.776 -8.271 10.636 1.00 95.94 150 ARG A N 1
ATOM 1150 C CA . ARG A 1 150 ? -13.392 -8.250 11.135 1.00 95.94 150 ARG A CA 1
ATOM 1151 C C . ARG A 1 150 ? -12.818 -9.660 11.293 1.00 95.94 150 ARG A C 1
ATOM 1153 O O . ARG A 1 150 ? -11.660 -9.894 10.973 1.00 95.94 150 ARG A O 1
ATOM 1160 N N . GLU A 1 151 ? -13.637 -10.623 11.709 1.00 95.19 151 GLU A N 1
ATOM 1161 C CA . GLU A 1 151 ? -13.240 -12.031 11.791 1.00 95.19 151 GLU A CA 1
ATOM 1162 C C . GLU A 1 151 ? -12.909 -12.627 10.413 1.00 95.19 151 GLU A C 1
ATOM 1164 O O . GLU A 1 151 ? -11.891 -13.297 10.254 1.00 95.19 151 GLU A O 1
ATOM 1169 N N . ALA A 1 152 ? -13.733 -12.379 9.391 1.00 96.19 152 ALA A N 1
ATOM 1170 C CA . ALA A 1 152 ? -13.464 -12.856 8.035 1.00 96.19 152 ALA A CA 1
ATOM 1171 C C . ALA A 1 152 ? -12.231 -12.174 7.407 1.00 96.19 152 ALA A C 1
ATOM 1173 O O . ALA A 1 152 ? -11.538 -12.787 6.594 1.00 96.19 152 ALA A O 1
ATOM 1174 N N . ARG A 1 153 ? -11.893 -10.953 7.841 1.00 96.69 153 ARG A N 1
ATOM 1175 C CA . ARG A 1 153 ? -10.629 -10.264 7.524 1.00 96.69 153 ARG A CA 1
ATOM 1176 C C . ARG A 1 153 ? -9.411 -10.797 8.290 1.00 96.69 153 ARG A C 1
ATOM 1178 O O . ARG A 1 153 ? -8.301 -10.342 8.035 1.00 96.69 153 ARG A O 1
ATOM 1185 N N . GLY A 1 154 ? -9.585 -11.742 9.216 1.00 94.50 154 GLY A N 1
ATOM 1186 C CA . GLY A 1 154 ? -8.501 -12.213 10.081 1.00 94.50 154 GLY A CA 1
ATOM 1187 C C . GLY A 1 154 ? -8.073 -11.157 11.106 1.00 94.50 154 GLY A C 1
ATOM 1188 O O . GLY A 1 154 ? -6.891 -10.920 11.311 1.00 94.50 154 GLY A O 1
ATOM 1189 N N . GLY A 1 155 ? -9.017 -10.435 11.708 1.00 94.56 155 GLY A N 1
ATOM 1190 C CA . GLY A 1 155 ? -8.733 -9.438 12.747 1.00 94.56 155 GLY A CA 1
ATOM 1191 C C . GLY A 1 155 ? -8.201 -8.090 12.241 1.00 94.56 155 GLY A C 1
ATOM 1192 O O . GLY A 1 155 ? -8.199 -7.123 13.007 1.00 94.56 155 GLY A O 1
ATOM 1193 N N . ALA A 1 156 ? -7.794 -8.005 10.972 1.00 96.12 156 ALA A N 1
ATOM 1194 C CA . ALA A 1 156 ? -7.284 -6.789 10.344 1.00 96.12 156 ALA A CA 1
ATOM 1195 C C . ALA A 1 156 ? -8.348 -5.674 10.290 1.00 96.12 156 ALA A C 1
ATOM 1197 O O . ALA A 1 156 ? -9.530 -5.997 10.147 1.00 96.12 156 ALA A O 1
ATOM 1198 N N . PRO A 1 157 ? -7.958 -4.385 10.375 1.00 97.81 157 PRO A N 1
ATOM 1199 C CA . PRO A 1 157 ? -8.859 -3.247 10.210 1.00 97.81 157 PRO A CA 1
ATOM 1200 C C . PRO A 1 157 ? -9.303 -3.113 8.749 1.00 97.81 157 PRO A C 1
ATOM 1202 O O . PRO A 1 157 ? -8.824 -3.828 7.869 1.00 97.81 157 PRO A O 1
ATOM 1205 N N . GLU A 1 158 ? -10.279 -2.249 8.497 1.00 98.56 158 GLU A N 1
ATOM 1206 C CA . GLU A 1 158 ? -10.615 -1.867 7.126 1.00 98.56 158 GLU A CA 1
ATOM 1207 C C . GLU A 1 158 ? -9.459 -1.052 6.549 1.00 98.56 158 GLU A C 1
ATOM 1209 O O . GLU A 1 158 ? -8.740 -0.401 7.305 1.00 98.56 158 GLU A O 1
ATOM 1214 N N . ILE A 1 159 ? -9.252 -1.094 5.236 1.00 98.38 159 ILE A N 1
ATOM 1215 C CA . ILE A 1 159 ? -8.126 -0.405 4.600 1.00 98.38 159 ILE A CA 1
ATOM 1216 C C . ILE A 1 159 ? -8.646 0.606 3.588 1.00 98.38 159 ILE A C 1
ATOM 1218 O O . ILE A 1 159 ? -9.367 0.246 2.658 1.00 98.38 159 ILE A O 1
ATOM 1222 N N . TYR A 1 160 ? -8.245 1.859 3.766 1.00 98.62 160 TYR A N 1
ATOM 1223 C CA . TYR A 1 160 ? -8.561 2.976 2.887 1.00 98.62 160 TYR A CA 1
ATOM 1224 C C . TYR A 1 160 ? -7.283 3.674 2.426 1.00 98.62 160 TYR A C 1
ATOM 1226 O O . TYR A 1 160 ? -6.205 3.514 3.007 1.00 98.62 160 TYR A O 1
ATOM 1234 N N . PHE A 1 161 ? -7.419 4.474 1.376 1.00 98.56 161 PHE A N 1
ATOM 1235 C CA . PHE A 1 161 ? -6.326 5.234 0.786 1.00 98.56 161 PHE A CA 1
ATOM 1236 C C . PHE A 1 161 ? -6.773 6.667 0.563 1.00 98.56 161 PHE A C 1
ATOM 1238 O O . PHE A 1 161 ? -7.856 6.882 0.019 1.00 98.56 161 PHE A O 1
ATOM 1245 N N . LEU A 1 162 ? -5.935 7.615 0.970 1.00 98.56 162 LEU A N 1
ATOM 1246 C CA . LEU A 1 162 ? -6.105 9.044 0.721 1.00 98.56 162 LEU A CA 1
ATOM 1247 C C . LEU A 1 162 ? -4.758 9.643 0.289 1.00 98.56 162 LEU A C 1
ATOM 1249 O O . LEU A 1 162 ? -3.699 9.055 0.495 1.00 98.56 162 LEU A O 1
ATOM 1253 N N . GLY A 1 163 ? -4.773 10.835 -0.304 1.00 97.69 163 GLY A N 1
ATOM 1254 C CA . GLY A 1 163 ? -3.544 11.509 -0.737 1.00 97.69 163 GLY A CA 1
ATOM 1255 C C . GLY A 1 163 ? -2.910 10.942 -2.011 1.00 97.69 163 GLY A C 1
ATOM 1256 O O . GLY A 1 163 ? -1.832 11.394 -2.376 1.00 97.69 163 GLY A O 1
ATOM 1257 N N . GLN A 1 164 ? -3.575 10.011 -2.703 1.00 97.88 164 GLN A N 1
ATOM 1258 C CA . GLN A 1 164 ? -3.240 9.563 -4.060 1.00 97.88 164 GLN A CA 1
ATOM 1259 C C . GLN A 1 164 ? -3.892 10.413 -5.165 1.00 97.88 164 GLN A C 1
ATOM 1261 O O . GLN A 1 164 ? -3.634 10.203 -6.348 1.00 97.88 164 GLN A O 1
ATOM 1266 N N . ASN A 1 165 ? -4.773 11.336 -4.782 1.00 96.25 165 ASN A N 1
ATOM 1267 C CA . ASN A 1 165 ? -5.411 12.343 -5.624 1.00 96.25 165 ASN A CA 1
ATOM 1268 C C . ASN A 1 165 ? -5.834 13.538 -4.739 1.00 96.25 165 ASN A C 1
ATOM 1270 O O . ASN A 1 165 ? -5.616 13.528 -3.524 1.00 96.25 165 ASN A O 1
ATOM 1274 N N . MET A 1 166 ? -6.428 14.565 -5.352 1.00 95.19 166 MET A N 1
ATOM 1275 C CA . MET A 1 166 ? -6.979 15.747 -4.669 1.00 95.19 166 MET A CA 1
ATOM 1276 C C . MET A 1 166 ? -8.489 15.893 -4.898 1.00 95.19 166 MET A C 1
ATOM 1278 O O . MET A 1 166 ? -9.010 17.006 -4.890 1.00 95.19 166 MET A O 1
ATOM 1282 N N . ASP A 1 167 ? -9.176 14.782 -5.155 1.00 97.94 167 ASP A N 1
ATOM 1283 C CA . ASP A 1 167 ? -10.613 14.782 -5.397 1.00 97.94 167 ASP A CA 1
ATOM 1284 C C . ASP A 1 167 ? -11.359 14.956 -4.057 1.00 97.94 167 ASP A C 1
ATOM 1286 O O . ASP A 1 167 ? -11.243 14.095 -3.173 1.00 97.94 167 ASP A O 1
ATOM 1290 N N . PRO A 1 168 ? -12.080 16.076 -3.856 1.00 97.56 168 PRO A N 1
ATOM 1291 C CA . PRO A 1 168 ? -12.778 16.338 -2.605 1.00 97.56 168 PRO A CA 1
ATOM 1292 C C . PRO A 1 168 ? -13.935 15.365 -2.357 1.00 97.56 168 PRO A C 1
ATOM 1294 O O . PRO A 1 168 ? -14.208 15.075 -1.191 1.00 97.56 168 PRO A O 1
ATOM 1297 N N . ASP A 1 169 ? -14.575 14.842 -3.405 1.00 98.50 169 ASP A N 1
ATOM 1298 C CA . ASP A 1 169 ? -15.696 13.910 -3.276 1.00 98.50 169 ASP A CA 1
ATOM 1299 C C . ASP A 1 169 ? -15.169 12.548 -2.822 1.00 98.50 169 ASP A C 1
ATOM 1301 O O . ASP A 1 169 ? -15.614 12.020 -1.807 1.00 98.50 169 ASP A O 1
ATOM 1305 N N . TYR A 1 170 ? -14.104 12.048 -3.460 1.00 98.25 170 TYR A N 1
ATOM 1306 C CA . TYR A 1 170 ? -13.428 10.822 -3.017 1.00 98.25 170 TYR A CA 1
ATOM 1307 C C . TYR A 1 170 ? -12.949 10.920 -1.558 1.00 98.25 170 TYR A C 1
ATOM 1309 O O . TYR A 1 170 ? -13.072 9.970 -0.773 1.00 98.25 170 TYR A O 1
ATOM 1317 N N . PHE A 1 171 ? -12.403 12.078 -1.173 1.00 98.25 171 PHE A N 1
ATOM 1318 C CA . PHE A 1 171 ? -11.991 12.321 0.205 1.00 98.25 171 PHE A CA 1
ATOM 1319 C C . PHE A 1 171 ? -13.193 12.282 1.153 1.00 98.25 171 PHE A C 1
ATOM 1321 O O . PHE A 1 171 ? -13.131 11.625 2.194 1.00 98.25 171 PHE A O 1
ATOM 1328 N N . ARG A 1 172 ? -14.286 12.967 0.797 1.00 98.38 172 ARG A N 1
ATOM 1329 C CA . ARG A 1 172 ? -15.499 13.038 1.612 1.00 98.38 172 ARG A CA 1
ATOM 1330 C C . ARG A 1 172 ? -16.160 11.673 1.774 1.00 98.38 172 ARG A C 1
ATOM 1332 O O . ARG A 1 172 ? -16.434 11.293 2.909 1.00 98.38 172 ARG A O 1
ATOM 1339 N N . ASP A 1 173 ? -16.323 10.926 0.691 1.00 98.69 173 ASP A N 1
ATOM 1340 C CA . ASP A 1 173 ? -16.883 9.573 0.706 1.00 98.69 173 ASP A CA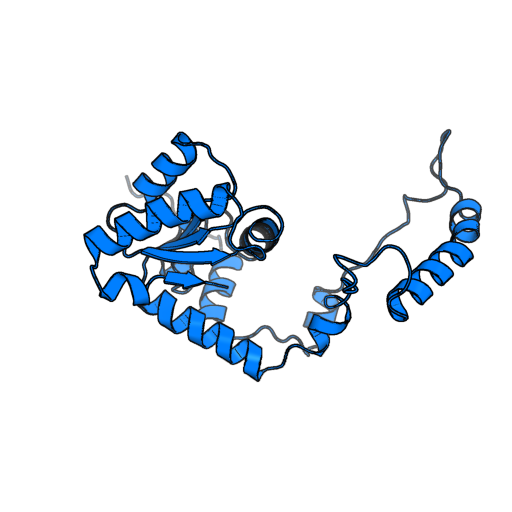 1
ATOM 1341 C C . ASP A 1 173 ? -16.055 8.650 1.609 1.00 98.69 173 ASP A C 1
ATOM 1343 O O . ASP A 1 173 ? -16.590 7.854 2.382 1.00 98.69 173 ASP A O 1
ATOM 1347 N N . THR A 1 174 ? -14.726 8.791 1.574 1.00 98.56 174 THR A N 1
ATOM 1348 C CA . THR A 1 174 ? -13.846 8.044 2.479 1.00 98.56 174 THR A CA 1
ATOM 1349 C C . THR A 1 174 ? -14.076 8.443 3.937 1.00 98.56 174 THR A C 1
ATOM 1351 O O . THR A 1 174 ? -14.120 7.566 4.794 1.00 98.56 174 THR A O 1
ATOM 1354 N N . LEU A 1 175 ? -14.250 9.733 4.247 1.00 98.56 175 LEU A N 1
ATOM 1355 C CA . LEU A 1 175 ? -14.563 10.175 5.612 1.00 98.56 175 LEU A CA 1
ATOM 1356 C C . LEU A 1 175 ? -15.908 9.634 6.108 1.00 98.56 175 LEU A C 1
ATOM 1358 O O . LEU A 1 175 ? -15.979 9.202 7.256 1.00 98.56 175 LEU A O 1
ATOM 1362 N N . ASP A 1 176 ? -16.933 9.598 5.257 1.00 98.62 176 ASP A N 1
ATOM 1363 C CA . ASP A 1 176 ? -18.238 9.025 5.607 1.00 98.62 176 ASP A CA 1
ATOM 1364 C C . ASP A 1 176 ? -18.102 7.529 5.945 1.00 98.62 176 ASP A C 1
ATOM 1366 O O . ASP A 1 176 ? -18.687 7.037 6.909 1.00 98.62 176 ASP A O 1
ATOM 1370 N N . MET A 1 177 ? -17.236 6.804 5.228 1.00 98.56 177 MET A N 1
ATOM 1371 C CA . MET A 1 177 ? -16.905 5.417 5.565 1.00 98.56 177 MET A CA 1
ATOM 1372 C C . MET A 1 177 ? -16.097 5.275 6.862 1.00 98.56 177 MET A C 1
ATOM 1374 O O . MET A 1 177 ? -16.126 4.207 7.474 1.00 98.56 177 MET A O 1
ATOM 1378 N N . LEU A 1 178 ? -15.356 6.299 7.285 1.00 98.56 178 LEU A N 1
ATOM 1379 C CA . LEU A 1 178 ? -14.548 6.291 8.510 1.00 98.56 178 LEU A CA 1
ATOM 1380 C C . LEU A 1 178 ? -15.326 6.750 9.753 1.00 98.56 178 LEU A C 1
ATOM 1382 O O . LEU A 1 178 ? -14.843 6.558 10.870 1.00 98.56 178 LEU A O 1
ATOM 1386 N N . GLU A 1 179 ? -16.509 7.341 9.589 1.00 98.25 179 GLU A N 1
ATOM 1387 C CA . GLU A 1 179 ? -17.318 7.827 10.704 1.00 98.25 179 GLU A CA 1
ATOM 1388 C C . GLU A 1 179 ? -17.641 6.700 11.707 1.00 98.25 179 GLU A C 1
ATOM 1390 O O . GLU A 1 179 ? -17.975 5.570 11.345 1.00 98.25 179 GLU A O 1
ATOM 1395 N N . GLY A 1 180 ? -17.493 6.997 13.003 1.00 97.56 180 GLY A N 1
ATOM 1396 C CA . GLY A 1 180 ? -17.738 6.044 14.092 1.00 97.56 180 GLY A CA 1
ATOM 1397 C C . GLY A 1 180 ? -16.643 4.989 14.310 1.00 97.56 180 GLY A C 1
ATOM 1398 O O . GLY A 1 180 ? -16.817 4.119 15.163 1.00 97.56 180 GLY A O 1
ATOM 1399 N N . LYS A 1 181 ? -15.521 5.052 13.580 1.00 98.31 181 LYS A N 1
ATOM 1400 C CA . LYS A 1 181 ? -14.393 4.110 13.693 1.00 98.31 181 LYS A CA 1
ATOM 1401 C C . LYS A 1 181 ? -13.201 4.737 14.406 1.00 98.31 181 LYS A C 1
ATOM 1403 O O . LYS A 1 181 ? -12.927 5.926 14.258 1.00 98.31 181 LYS A O 1
ATOM 1408 N N . THR A 1 182 ? -12.426 3.921 15.118 1.00 98.06 182 THR A N 1
ATOM 1409 C CA . THR A 1 182 ? -11.090 4.344 15.555 1.00 98.06 182 THR A CA 1
ATOM 1410 C C . THR A 1 182 ? -10.130 4.226 14.375 1.00 98.06 182 THR A C 1
ATOM 1412 O O . THR A 1 182 ? -9.928 3.130 13.845 1.00 98.06 182 THR A O 1
ATOM 1415 N N . VAL A 1 183 ? -9.556 5.348 13.938 1.00 98.44 183 VAL A N 1
ATOM 1416 C CA . VAL A 1 183 ? -8.759 5.421 12.705 1.00 98.44 183 VAL A CA 1
ATOM 1417 C C . VAL A 1 183 ? -7.273 5.533 13.021 1.00 98.44 183 VAL A C 1
ATOM 1419 O O . VAL A 1 183 ? -6.863 6.386 13.801 1.00 98.44 183 VAL A O 1
ATOM 1422 N N . GLY A 1 184 ? -6.461 4.699 12.375 1.00 98.38 184 GLY A N 1
ATOM 1423 C CA . GLY A 1 184 ? -5.011 4.868 12.306 1.00 98.38 184 GLY A CA 1
ATOM 1424 C C . GLY A 1 184 ? -4.579 5.259 10.901 1.00 98.38 184 GLY A C 1
ATOM 1425 O O . GLY A 1 184 ? -5.162 4.793 9.923 1.00 98.38 184 GLY A O 1
ATOM 1426 N N . ILE A 1 185 ? -3.548 6.090 10.782 1.00 98.38 185 ILE A N 1
ATOM 1427 C CA . ILE A 1 185 ? -3.006 6.513 9.488 1.00 98.38 185 ILE A CA 1
ATOM 1428 C C . ILE A 1 185 ? -1.525 6.162 9.368 1.00 98.38 185 ILE A C 1
ATOM 1430 O O . ILE A 1 185 ? -0.797 6.168 10.360 1.00 98.38 185 ILE A O 1
ATOM 1434 N N . ASN A 1 186 ? -1.067 5.908 8.143 1.00 98.12 186 ASN A N 1
ATOM 1435 C CA . ASN A 1 186 ? 0.356 5.862 7.819 1.00 98.12 186 ASN A CA 1
ATOM 1436 C C . ASN A 1 186 ? 0.675 6.830 6.684 1.00 98.12 186 ASN A C 1
ATOM 1438 O O . ASN A 1 186 ? 0.084 6.735 5.610 1.00 98.12 186 ASN A O 1
ATOM 1442 N N . VAL A 1 187 ? 1.605 7.749 6.918 1.00 98.06 187 VAL A N 1
ATOM 1443 C CA . VAL A 1 187 ? 2.020 8.764 5.951 1.00 98.06 187 VAL A CA 1
ATOM 1444 C C . VAL A 1 187 ? 3.279 8.306 5.237 1.00 98.06 187 VAL A C 1
ATOM 1446 O O . VAL A 1 187 ? 4.304 8.108 5.882 1.00 98.06 187 VAL A O 1
ATOM 1449 N N . ILE A 1 188 ? 3.210 8.180 3.911 1.00 97.88 188 ILE A N 1
ATOM 1450 C CA . ILE A 1 188 ? 4.288 7.621 3.094 1.00 97.88 188 ILE A CA 1
ATOM 1451 C C . ILE A 1 188 ? 4.696 8.624 2.012 1.00 97.88 188 ILE A C 1
ATOM 1453 O O . ILE A 1 188 ? 4.040 8.774 0.976 1.00 97.88 188 ILE A O 1
ATOM 1457 N N . SER A 1 189 ? 5.804 9.331 2.230 1.00 96.38 189 SER A N 1
ATOM 1458 C CA . SER A 1 189 ? 6.355 10.286 1.258 1.00 96.38 189 SER A CA 1
ATOM 1459 C C . SER A 1 189 ? 7.868 10.404 1.402 1.00 96.38 189 SER A C 1
ATOM 1461 O O . SER A 1 189 ? 8.365 10.954 2.381 1.00 96.38 189 SER A O 1
ATOM 1463 N N . LYS A 1 190 ? 8.603 9.973 0.367 1.00 92.19 190 LYS A N 1
ATOM 1464 C CA . LYS A 1 190 ? 10.070 10.075 0.326 1.00 92.19 190 LYS A CA 1
ATOM 1465 C C . LYS A 1 190 ? 10.562 11.519 0.479 1.00 92.19 190 LYS A C 1
ATOM 1467 O O . LYS A 1 190 ? 11.585 11.748 1.113 1.00 92.19 190 LYS A O 1
ATOM 1472 N N . SER A 1 191 ? 9.881 12.488 -0.138 1.00 90.44 191 SER A N 1
ATOM 1473 C CA . SER A 1 191 ? 10.300 13.895 -0.077 1.00 90.44 191 SER A CA 1
ATOM 1474 C C . SER A 1 191 ? 9.746 14.638 1.138 1.00 90.44 191 SER A C 1
ATOM 1476 O O . SER A 1 191 ? 10.235 15.720 1.450 1.00 90.44 191 SER A O 1
ATOM 1478 N N . GLY A 1 192 ? 8.694 14.113 1.778 1.00 91.62 192 GLY A N 1
ATOM 1479 C CA . GLY A 1 192 ? 7.922 14.805 2.815 1.00 91.62 192 GLY A CA 1
ATOM 1480 C C . GLY A 1 192 ? 7.126 16.018 2.309 1.00 91.62 192 GLY A C 1
ATOM 1481 O O . GLY A 1 192 ? 6.447 16.681 3.088 1.00 91.62 192 GLY A O 1
ATOM 1482 N N . THR A 1 193 ? 7.205 16.324 1.012 1.00 92.38 193 THR A N 1
ATOM 1483 C CA . THR A 1 193 ? 6.654 17.540 0.390 1.00 92.38 193 THR A CA 1
ATOM 1484 C C . THR A 1 193 ? 5.663 17.251 -0.734 1.00 92.38 193 THR A C 1
ATOM 1486 O O . THR A 1 193 ? 5.204 18.182 -1.391 1.00 92.38 193 THR A O 1
ATOM 1489 N N . THR A 1 194 ? 5.324 15.979 -0.965 1.00 96.00 194 THR A N 1
ATOM 1490 C CA . THR A 1 194 ? 4.309 15.579 -1.948 1.00 96.00 194 THR A CA 1
ATOM 1491 C C . THR A 1 194 ? 2.969 16.232 -1.608 1.00 96.00 194 THR A C 1
ATOM 1493 O O . THR A 1 194 ? 2.448 16.028 -0.510 1.00 96.00 194 THR A O 1
ATOM 1496 N N . THR A 1 195 ? 2.437 17.046 -2.520 1.00 96.81 195 THR A N 1
ATOM 1497 C CA . THR A 1 195 ? 1.318 17.959 -2.252 1.00 96.81 195 THR A CA 1
ATOM 1498 C C . THR A 1 195 ? 0.054 17.222 -1.822 1.00 96.81 195 THR A C 1
ATOM 1500 O O . THR A 1 195 ? -0.535 17.567 -0.798 1.00 96.81 195 THR A O 1
ATOM 1503 N N . GLU A 1 196 ? -0.324 16.180 -2.553 1.00 97.38 196 GLU A N 1
ATOM 1504 C CA . GLU A 1 196 ? -1.526 15.379 -2.327 1.00 97.38 196 GLU A CA 1
ATOM 1505 C C . GLU A 1 196 ? -1.477 14.707 -0.947 1.00 97.38 196 GLU A C 1
ATOM 1507 O O . GLU A 1 196 ? -2.376 14.892 -0.119 1.00 97.38 196 GLU A O 1
ATOM 1512 N N . THR A 1 197 ? -0.367 14.023 -0.643 1.00 97.50 197 THR A N 1
ATOM 1513 C CA . THR A 1 197 ? -0.125 13.396 0.664 1.00 97.50 197 THR A CA 1
ATOM 1514 C C . THR A 1 197 ? -0.126 14.419 1.798 1.00 97.50 197 THR A C 1
ATOM 1516 O O . THR A 1 197 ? -0.715 14.173 2.849 1.00 97.50 197 THR A O 1
ATOM 1519 N N . ALA A 1 198 ? 0.515 15.577 1.610 1.00 97.12 198 ALA A N 1
ATOM 1520 C CA . ALA A 1 198 ? 0.618 16.604 2.643 1.00 97.12 198 ALA A CA 1
ATOM 1521 C C . ALA A 1 198 ? -0.742 17.240 2.972 1.00 97.12 198 ALA A C 1
ATOM 1523 O O . ALA A 1 198 ? -1.023 17.515 4.141 1.00 97.12 198 ALA A O 1
ATOM 1524 N N . ILE A 1 199 ? -1.593 17.458 1.965 1.00 97.31 199 ILE A N 1
ATOM 1525 C CA . ILE A 1 199 ? -2.961 17.957 2.151 1.00 97.31 199 ILE A CA 1
ATOM 1526 C C . ILE A 1 199 ? -3.793 16.924 2.914 1.00 97.31 199 ILE A C 1
ATOM 1528 O O . ILE A 1 199 ? -4.370 17.259 3.952 1.00 97.31 199 ILE A O 1
ATOM 1532 N N . ALA A 1 200 ? -3.787 15.665 2.462 1.00 98.19 200 ALA A N 1
ATOM 1533 C CA . ALA A 1 200 ? -4.508 14.587 3.130 1.00 98.19 200 ALA A CA 1
ATOM 1534 C C . ALA A 1 200 ? -4.053 14.411 4.584 1.00 98.19 200 ALA A C 1
ATOM 1536 O O . ALA A 1 200 ? -4.881 14.310 5.489 1.00 98.19 200 ALA A O 1
ATOM 1537 N N . PHE A 1 201 ? -2.741 14.460 4.831 1.00 98.25 201 PHE A N 1
ATOM 1538 C CA . PHE A 1 201 ? -2.187 14.364 6.175 1.00 98.25 201 PHE A CA 1
ATOM 1539 C C . PHE A 1 201 ? -2.627 15.520 7.070 1.00 98.25 201 PHE A C 1
ATOM 1541 O O . PHE A 1 201 ? -3.004 15.280 8.212 1.00 98.25 201 PHE A O 1
ATOM 1548 N N . ARG A 1 202 ? -2.629 16.766 6.581 1.00 97.69 202 ARG A N 1
ATOM 1549 C CA . ARG A 1 202 ? -3.084 17.921 7.375 1.00 97.69 202 ARG A CA 1
ATOM 1550 C C . ARG A 1 202 ? -4.542 17.780 7.803 1.00 97.69 202 ARG A C 1
ATOM 1552 O O . ARG A 1 202 ? -4.852 18.073 8.955 1.00 97.69 202 ARG A O 1
ATOM 1559 N N . ILE A 1 203 ? -5.407 17.322 6.900 1.00 98.12 203 ILE A N 1
ATOM 1560 C CA . ILE A 1 203 ? -6.826 17.102 7.200 1.00 98.12 203 ILE A CA 1
ATOM 1561 C C . ILE A 1 203 ? -6.982 15.955 8.204 1.00 98.12 203 ILE A C 1
ATOM 1563 O O . ILE A 1 203 ? -7.569 16.152 9.265 1.00 98.12 203 ILE A O 1
ATOM 1567 N N . MET A 1 204 ? -6.403 14.785 7.915 1.00 98.38 204 MET A N 1
ATOM 1568 C CA . MET A 1 204 ? -6.522 13.610 8.784 1.00 98.38 204 MET A CA 1
ATOM 1569 C C . MET A 1 204 ? -5.919 13.854 10.165 1.00 98.38 204 MET A C 1
ATOM 1571 O O . MET A 1 204 ? -6.551 13.541 11.167 1.00 98.38 204 MET A O 1
ATOM 1575 N N . ARG A 1 205 ? -4.734 14.469 10.246 1.00 98.06 205 ARG A N 1
ATOM 1576 C CA . ARG A 1 205 ? -4.096 14.818 11.520 1.00 98.06 205 ARG A CA 1
ATOM 1577 C C . ARG A 1 205 ? -4.999 15.709 12.362 1.00 98.06 205 ARG A C 1
ATOM 1579 O O . ARG A 1 205 ? -5.155 15.437 13.546 1.00 98.06 205 ARG A O 1
ATOM 1586 N N . ARG A 1 206 ? -5.597 16.741 11.760 1.00 98.19 206 ARG A N 1
ATOM 1587 C CA . ARG A 1 206 ? -6.524 17.631 12.463 1.00 98.19 206 ARG A CA 1
ATOM 1588 C C . ARG A 1 206 ? -7.717 16.852 13.022 1.00 98.19 206 ARG A C 1
ATOM 1590 O O . ARG A 1 206 ? -8.011 16.992 14.201 1.00 98.19 206 ARG A O 1
ATOM 1597 N N . LEU A 1 207 ? -8.352 16.004 12.211 1.00 98.19 207 LEU A N 1
ATOM 1598 C CA . LEU A 1 207 ? -9.478 15.173 12.654 1.00 98.19 207 LEU A CA 1
ATOM 1599 C C . LEU A 1 207 ? -9.079 14.223 13.792 1.00 98.19 207 LEU A C 1
ATOM 1601 O O . LEU A 1 207 ? -9.830 14.067 14.754 1.00 98.19 207 LEU A O 1
ATOM 1605 N N . LEU A 1 208 ? -7.890 13.613 13.714 1.00 97.94 208 LEU A N 1
ATOM 1606 C CA . LEU A 1 208 ? -7.380 12.749 14.777 1.00 97.94 208 LEU A CA 1
ATOM 1607 C C . LEU A 1 208 ? -7.122 13.541 16.074 1.00 97.94 208 LEU A C 1
ATOM 1609 O O . LEU A 1 208 ? -7.507 13.099 17.153 1.00 97.94 208 LEU A O 1
ATOM 1613 N N . GLU A 1 209 ? -6.492 14.714 15.989 1.00 98.00 209 GLU A N 1
ATOM 1614 C CA . GLU A 1 209 ? -6.221 15.578 17.148 1.00 98.00 209 GLU A CA 1
ATOM 1615 C C . GLU A 1 209 ? -7.517 16.103 17.788 1.00 98.00 209 GLU A C 1
ATOM 1617 O O . GLU A 1 209 ? -7.612 16.146 19.010 1.00 98.00 209 GLU A O 1
ATOM 1622 N N . GLU A 1 210 ? -8.537 16.438 16.995 1.00 97.62 210 GLU A N 1
ATOM 1623 C CA . GLU A 1 210 ? -9.846 16.881 17.498 1.00 97.62 210 GLU A CA 1
ATOM 1624 C C . GLU A 1 210 ? -10.607 15.761 18.241 1.00 97.62 210 GLU A C 1
ATOM 1626 O O . GLU A 1 210 ? -11.331 16.048 19.192 1.00 97.62 210 GLU A O 1
ATOM 1631 N N . ASN A 1 211 ? -10.425 14.492 17.854 1.00 97.38 211 ASN A N 1
ATOM 1632 C CA . ASN A 1 211 ? -11.122 13.350 18.467 1.00 97.38 211 ASN A CA 1
ATOM 1633 C C . ASN A 1 211 ? -10.347 12.693 19.624 1.00 97.38 211 ASN A C 1
ATOM 1635 O O . ASN A 1 211 ? -10.956 12.201 20.574 1.00 97.38 211 ASN A O 1
ATOM 1639 N N . TRP A 1 212 ? -9.011 12.659 19.557 1.00 96.00 212 TRP A N 1
ATOM 1640 C CA . TRP A 1 212 ? -8.170 11.910 20.504 1.00 96.00 212 TRP A CA 1
ATOM 1641 C C . TRP A 1 212 ? -7.078 12.751 21.182 1.00 96.00 212 TRP A C 1
ATOM 1643 O O . TRP A 1 212 ? -6.309 12.213 21.986 1.00 96.00 212 TRP A O 1
ATOM 1653 N N . SER A 1 213 ? -7.013 14.059 20.919 1.00 95.00 213 SER A N 1
ATOM 1654 C CA . SER A 1 213 ? -6.060 14.991 21.535 1.00 95.00 213 SER A CA 1
ATOM 1655 C C . SER A 1 213 ? -4.619 14.463 21.455 1.00 95.00 213 SER A C 1
ATOM 1657 O O . SER A 1 213 ? -4.150 14.071 20.388 1.00 95.00 213 SER A O 1
ATOM 1659 N N . GLU A 1 214 ? -3.896 14.396 22.577 1.00 91.56 214 GLU A N 1
ATOM 1660 C CA . GLU A 1 214 ? -2.512 13.908 22.612 1.00 91.56 214 GLU A CA 1
ATOM 1661 C C . GLU A 1 214 ? -2.367 12.443 22.171 1.00 91.56 214 GLU A C 1
ATOM 1663 O O . GLU A 1 214 ? -1.339 12.079 21.596 1.00 91.56 214 GLU A O 1
ATOM 1668 N N . LYS A 1 215 ? -3.407 11.615 22.364 1.00 93.50 215 LYS A N 1
ATOM 1669 C CA . LYS A 1 215 ? -3.402 10.200 21.956 1.00 93.50 215 LYS A CA 1
ATOM 1670 C C . LYS A 1 215 ? -3.456 10.023 20.441 1.00 93.50 215 LYS A C 1
ATOM 1672 O O . LYS A 1 215 ? -3.151 8.936 19.961 1.00 93.50 215 LYS A O 1
ATOM 1677 N N . ALA A 1 216 ? -3.776 11.072 19.679 1.00 95.25 216 ALA A N 1
ATOM 1678 C CA . ALA A 1 216 ? -3.719 11.041 18.219 1.00 95.25 216 ALA A CA 1
ATOM 1679 C C . ALA A 1 216 ? -2.334 10.620 17.705 1.00 95.25 216 ALA A C 1
ATOM 1681 O O . ALA A 1 216 ? -2.230 9.947 16.684 1.00 95.25 216 ALA A O 1
ATOM 1682 N N . ARG A 1 217 ? -1.263 10.956 18.438 1.00 95.12 217 ARG A N 1
ATOM 1683 C CA . ARG A 1 217 ? 0.114 10.586 18.077 1.00 95.12 217 ARG A CA 1
ATOM 1684 C C . ARG A 1 217 ? 0.326 9.075 18.013 1.00 95.12 217 ARG A C 1
ATOM 1686 O O . ARG A 1 217 ? 1.072 8.616 17.158 1.00 95.12 217 ARG A O 1
ATOM 1693 N N . ASP A 1 218 ? -0.372 8.308 18.849 1.00 95.44 218 ASP A N 1
ATOM 1694 C CA . ASP A 1 218 ? -0.279 6.843 18.869 1.00 95.44 218 ASP A CA 1
ATOM 1695 C C . ASP A 1 218 ? -0.985 6.180 17.673 1.00 95.44 218 ASP A C 1
ATOM 1697 O O . ASP A 1 218 ? -0.868 4.967 17.483 1.00 95.44 218 ASP A O 1
ATOM 1701 N N . LEU A 1 219 ? -1.738 6.963 16.892 1.00 97.31 219 LEU A N 1
ATOM 1702 C CA . LEU A 1 219 ? -2.517 6.532 15.730 1.00 97.31 219 LEU A CA 1
ATOM 1703 C C . LEU A 1 219 ? -1.885 6.973 14.401 1.00 97.31 219 LEU A C 1
ATOM 1705 O O . LEU A 1 219 ? -2.425 6.665 13.340 1.00 97.31 219 LEU A O 1
ATOM 1709 N N . ILE A 1 220 ? -0.760 7.692 14.441 1.00 97.06 220 ILE A N 1
ATOM 1710 C CA . ILE A 1 220 ? -0.084 8.232 13.259 1.00 97.06 220 ILE A CA 1
ATOM 1711 C C . ILE A 1 220 ? 1.274 7.550 13.108 1.00 97.06 220 ILE A C 1
ATOM 1713 O O . ILE A 1 220 ? 2.158 7.704 13.947 1.00 97.06 220 ILE A O 1
ATOM 1717 N N . MET A 1 221 ? 1.457 6.846 11.996 1.00 96.31 221 MET A N 1
ATOM 1718 C CA . MET A 1 221 ? 2.756 6.351 11.547 1.00 96.31 221 MET A CA 1
ATOM 1719 C C . MET A 1 221 ? 3.279 7.212 10.395 1.00 96.31 221 MET A C 1
ATOM 1721 O O . MET A 1 221 ? 2.502 7.788 9.631 1.00 96.31 221 MET A O 1
ATOM 1725 N N . VAL A 1 222 ? 4.600 7.307 10.283 1.00 95.19 222 VAL A N 1
ATOM 1726 C CA . VAL A 1 222 ? 5.288 7.953 9.162 1.00 95.19 222 VAL A CA 1
ATOM 1727 C C . VAL A 1 222 ? 6.403 7.017 8.722 1.00 95.19 222 VAL A C 1
ATOM 1729 O O . VAL A 1 222 ? 7.221 6.625 9.558 1.00 95.19 222 VAL A O 1
ATOM 1732 N N . THR A 1 223 ? 6.412 6.644 7.443 1.00 88.88 223 THR A N 1
ATOM 1733 C CA . THR A 1 223 ? 7.342 5.652 6.877 1.00 88.88 223 THR A CA 1
ATOM 1734 C C . THR A 1 223 ? 7.871 6.068 5.516 1.00 88.88 223 THR A C 1
ATOM 1736 O O . THR A 1 223 ? 7.117 6.736 4.773 1.00 88.88 223 THR A O 1
#

Foldseek 3Di:
DDDDDPPPDDDDPLLVVLQCVLVVNDDPCVDPVVCVVPDDDDDCPPQADDPDPPRQHPVNVVVCVVVVVVVVVCLVVLHDPQDDVNHRVNCVVCCVVPCDPVNVVVVVVLQVLQLVQWQEEEEQDADVSPPVVVVCCCVRHDVPLQVDDCSSSNSGHHYHYWLRDDDVVSVVVVVVVCPPIGYAYEQEDPVCVSPSSVVSCVVVLVVLCVVPNPCSVSRYHYD

Secondary structure (DSSP, 8-state):
-PPP--TTPPPPHHHHHHHHHHTT----TTSHHHHHHT------TTTBS-SSTTPBPHHHHHHHHHHHHHHHHHHHTT-SS-EETTEE--TTSSHHHH--HHHHHHHHHHHHHHHTT-SEEEEE--THHHHHHHHHHHHHS-TTGGGS-TTTTTTPPEEEEESS---HHHHHHHHHHHTTS-EEEEE--SSS--HHHHHHHHHHHHHHHHHHGGGGGGGEEE-

Radius of gyration: 22.99 Å; chains: 1; bounding box: 66×46×64 Å

pLDDT: mean 93.87, std 4.97, range [71.81, 98.69]